Protein AF-A0A6P9B7Z7-F1 (afdb_monomer_lite)

Foldseek 3Di:
DDDDPDFDDPVRVCVLVVPPDDPDDDDDDDDDDDDDDDDDDDDDDDDDDDDDDDDDDDDDDDDDDDDDDDDDDDDDDDDDDDDDDDDDDDDDDDDPPPVVVVVVVVVVVVVVVVVVVVVVVVVVVVVVVVVVVVVVVVVVVVVVVVVVVVVVVVVVVVVVVVVVVSVVVSVVSVVVVVVVVVVVVVVVVVVVVVVVVVVVVVVVVVVVVVVVVVVVVVVVVVVVVVVVVVVVVVVVVVCVVVPPDPDPVVVVVVVVVVVVVVVVVVVVVVVVVVVVVVVVVVVVVVVVVVPVPPDDDDDDDDDDDDD

Sequence (307 aa):
MAGGWAGFSEQELRQFQGHRKDPRGPLSKQQNQRPSVNKSRQCLQQKKVPQKTEETLELPDGAALSPLEKAEQQEARNQQVEVGIKQSCNSDPTVATSHQLVKKKMELQEKSRWEILQQEQKLMEEKNKRKKAFLAKAIAERSKRTQAETVKLKRIQKQLQALDDMVSADIGILRNRIDQASLEYSCARKRYDKAELEYVAAKLDLQKKTEVKEQLAEHLSTIIQQNELRKAKKLEELMKELEVEADEENLELEIEVEQMLQQQETEARRQEIEIQKFAQVDAQYTDSQTLSKGHEHENLRNVNGAA

pLDDT: mean 71.85, std 26.11, range [28.12, 98.75]

Structure (mmCIF, N/CA/C/O backbone):
data_AF-A0A6P9B7Z7-F1
#
_entry.id   AF-A0A6P9B7Z7-F1
#
loop_
_atom_site.group_PDB
_atom_site.id
_atom_site.type_symbol
_atom_site.label_atom_id
_atom_site.label_alt_id
_atom_site.label_comp_id
_atom_site.label_asym_id
_atom_site.label_entity_id
_atom_site.label_seq_id
_atom_site.pdbx_PDB_ins_code
_atom_site.Cartn_x
_atom_site.Cartn_y
_atom_site.Cartn_z
_atom_site.occupancy
_atom_site.B_iso_or_equiv
_atom_site.auth_seq_id
_atom_site.auth_comp_id
_atom_site.auth_asym_id
_atom_site.auth_atom_id
_atom_site.pdbx_PDB_model_num
ATOM 1 N N . MET A 1 1 ? 33.829 -7.271 -4.660 1.00 36.28 1 MET A N 1
ATOM 2 C CA . MET A 1 1 ? 32.982 -7.911 -5.690 1.00 36.28 1 MET A CA 1
ATOM 3 C C . MET A 1 1 ? 31.731 -7.067 -5.833 1.00 36.28 1 MET A C 1
ATOM 5 O O . MET A 1 1 ? 31.097 -6.819 -4.817 1.00 36.28 1 MET A O 1
ATOM 9 N N . ALA A 1 2 ? 31.421 -6.560 -7.027 1.00 39.66 2 ALA A N 1
ATOM 10 C CA . ALA A 1 2 ? 30.194 -5.796 -7.242 1.00 39.66 2 ALA A CA 1
ATOM 11 C C . ALA A 1 2 ? 29.052 -6.774 -7.542 1.00 39.66 2 ALA A C 1
ATOM 13 O O . ALA A 1 2 ? 29.102 -7.475 -8.552 1.00 39.66 2 ALA A O 1
ATOM 14 N N . GLY A 1 3 ? 28.051 -6.838 -6.662 1.00 44.81 3 GLY A N 1
ATOM 15 C CA . GLY A 1 3 ? 26.795 -7.512 -6.977 1.00 44.81 3 GLY A CA 1
ATOM 16 C C . GLY A 1 3 ? 26.112 -6.744 -8.101 1.00 44.81 3 GLY A C 1
ATOM 17 O O . GLY A 1 3 ? 25.771 -5.575 -7.924 1.00 44.81 3 GLY A O 1
ATOM 18 N N . GLY A 1 4 ? 25.975 -7.369 -9.270 1.00 45.97 4 GLY A N 1
ATOM 19 C CA . GLY A 1 4 ? 25.239 -6.768 -10.374 1.00 45.97 4 GLY A CA 1
ATOM 20 C C . GLY A 1 4 ? 23.785 -6.560 -9.964 1.00 45.97 4 GLY A C 1
ATOM 21 O O . GLY A 1 4 ? 23.172 -7.470 -9.408 1.00 45.97 4 GLY A O 1
ATOM 22 N N . TRP A 1 5 ? 23.239 -5.379 -10.251 1.00 47.75 5 TRP A N 1
ATOM 23 C CA . TRP A 1 5 ? 21.797 -5.156 -10.206 1.00 47.75 5 TRP A CA 1
ATOM 24 C C . TRP A 1 5 ? 21.144 -6.020 -11.289 1.00 47.75 5 TRP A C 1
ATOM 26 O O . TRP A 1 5 ? 21.041 -5.618 -12.447 1.00 47.75 5 TRP A O 1
ATOM 36 N N . ALA A 1 6 ? 20.743 -7.232 -10.914 1.00 67.44 6 ALA A N 1
ATOM 37 C CA . ALA A 1 6 ? 19.688 -7.930 -11.621 1.00 67.44 6 ALA A CA 1
ATOM 38 C C . ALA A 1 6 ? 18.379 -7.192 -11.306 1.00 67.44 6 ALA A C 1
ATOM 40 O O . ALA A 1 6 ? 18.073 -6.972 -10.133 1.00 67.44 6 ALA A O 1
ATOM 41 N N . GLY A 1 7 ? 17.649 -6.784 -12.347 1.00 71.00 7 GLY A N 1
ATOM 42 C CA . GLY A 1 7 ? 16.257 -6.354 -12.203 1.00 71.00 7 GLY A CA 1
ATOM 43 C C . GLY A 1 7 ? 15.368 -7.513 -11.750 1.00 71.00 7 GLY A C 1
ATOM 44 O O . GLY A 1 7 ? 15.863 -8.616 -11.486 1.00 71.00 7 GLY A O 1
ATOM 45 N N . PHE A 1 8 ? 14.056 -7.296 -11.681 1.00 74.31 8 PHE A N 1
ATOM 46 C CA . PHE A 1 8 ? 13.146 -8.360 -11.255 1.00 74.31 8 PHE A CA 1
ATOM 47 C C . PHE A 1 8 ? 13.265 -9.595 -12.152 1.00 74.31 8 PHE A C 1
ATOM 49 O O . PHE A 1 8 ? 13.205 -9.526 -13.382 1.00 74.31 8 PHE A O 1
ATOM 56 N N . SER A 1 9 ? 13.395 -10.757 -11.518 1.00 77.94 9 SER A N 1
ATOM 57 C CA . SER A 1 9 ? 13.346 -12.035 -12.215 1.00 77.94 9 SER A CA 1
ATOM 58 C C . SER A 1 9 ? 11.972 -12.242 -12.857 1.00 77.94 9 SER A C 1
ATOM 60 O O . SER A 1 9 ? 10.945 -11.779 -12.354 1.00 77.94 9 SER A O 1
ATOM 62 N N . GLU A 1 10 ? 11.908 -13.016 -13.944 1.00 71.88 10 GLU A N 1
ATOM 63 C CA . GLU A 1 10 ? 10.628 -13.326 -14.601 1.00 71.88 10 GLU A CA 1
ATOM 64 C C . GLU A 1 10 ? 9.623 -13.995 -13.637 1.00 71.88 10 GLU A C 1
ATOM 66 O O . GLU A 1 10 ? 8.408 -13.850 -13.779 1.00 71.88 10 GLU A O 1
ATOM 71 N N . GLN A 1 11 ? 10.124 -14.686 -12.608 1.00 75.06 11 GLN A N 1
ATOM 72 C CA . GLN A 1 11 ? 9.312 -15.273 -11.549 1.00 75.06 11 GLN A CA 1
ATOM 73 C C . GLN A 1 11 ? 8.698 -14.209 -10.622 1.00 75.06 11 GLN A C 1
ATOM 75 O O . GLN A 1 11 ? 7.515 -14.311 -10.301 1.00 75.06 11 GLN A O 1
ATOM 80 N N . GLU A 1 12 ? 9.450 -13.177 -10.231 1.00 78.44 12 GLU A N 1
ATOM 81 C CA . GLU A 1 12 ? 8.930 -12.035 -9.463 1.00 78.44 12 GLU A CA 1
ATOM 82 C C . GLU A 1 12 ? 7.919 -11.230 -10.286 1.00 78.44 12 GLU A C 1
ATOM 84 O O . GLU A 1 12 ? 6.815 -10.964 -9.810 1.00 78.44 12 GLU A O 1
ATOM 89 N N . LEU A 1 13 ? 8.223 -10.944 -11.559 1.00 76.56 13 LEU A N 1
ATOM 90 C CA . LEU A 1 13 ? 7.292 -10.288 -12.489 1.00 76.56 13 LEU A CA 1
ATOM 91 C C . LEU A 1 13 ? 5.950 -11.042 -12.575 1.00 76.56 13 LEU A C 1
ATOM 93 O O . LEU A 1 13 ? 4.878 -10.434 -12.496 1.00 76.56 13 LEU A O 1
ATOM 97 N N . ARG A 1 14 ? 5.991 -12.380 -12.660 1.00 75.25 14 ARG A N 1
ATOM 98 C CA . ARG A 1 14 ? 4.793 -13.240 -12.654 1.00 75.25 14 ARG A CA 1
ATOM 99 C C . ARG A 1 14 ? 4.058 -13.236 -11.309 1.00 75.25 14 ARG A C 1
ATOM 101 O O . ARG A 1 14 ? 2.828 -13.259 -11.317 1.00 75.25 14 ARG A O 1
ATOM 108 N N . GLN A 1 15 ? 4.756 -13.160 -10.173 1.00 77.25 15 GLN A N 1
ATOM 109 C CA . GLN A 1 15 ? 4.121 -13.012 -8.854 1.00 77.25 15 GLN A CA 1
ATOM 110 C C . GLN A 1 15 ? 3.402 -11.660 -8.720 1.00 77.25 15 GLN A C 1
ATOM 112 O O . GLN A 1 15 ? 2.240 -11.618 -8.306 1.00 77.25 15 GLN A O 1
ATOM 117 N N . PHE A 1 16 ? 4.036 -10.562 -9.144 1.00 67.56 16 PHE A N 1
ATOM 118 C CA . PHE A 1 16 ? 3.425 -9.230 -9.123 1.00 67.56 16 PHE A CA 1
ATOM 119 C C . PHE A 1 16 ? 2.214 -9.121 -10.061 1.00 67.56 16 PHE A C 1
ATOM 121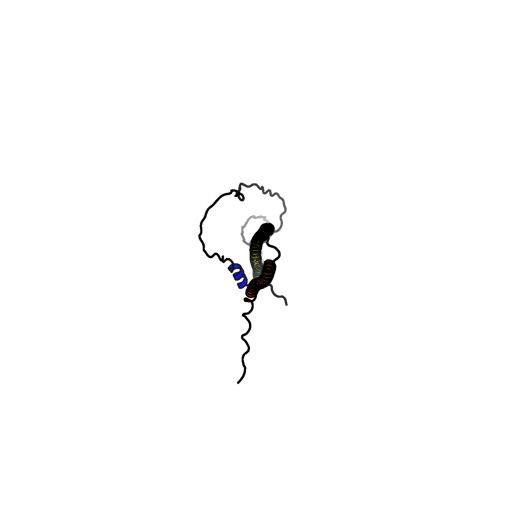 O O . PHE A 1 16 ? 1.216 -8.490 -9.711 1.00 67.56 16 PHE A O 1
ATOM 128 N N . GLN A 1 17 ? 2.257 -9.774 -11.226 1.00 66.81 17 GLN A N 1
ATOM 129 C CA . GLN A 1 17 ? 1.142 -9.784 -12.177 1.00 66.81 17 GLN A CA 1
ATOM 130 C C . GLN A 1 17 ? 0.015 -10.762 -11.775 1.00 66.81 17 GLN A C 1
ATOM 132 O O . GLN A 1 17 ? -1.156 -10.515 -12.072 1.00 66.81 17 GLN A O 1
ATOM 137 N N . GLY A 1 18 ? 0.341 -11.843 -11.058 1.00 55.34 18 GLY A N 1
ATOM 138 C CA . GLY A 1 18 ? -0.591 -12.903 -10.657 1.00 55.34 18 GLY A CA 1
ATOM 139 C C . GLY A 1 18 ? -1.579 -12.535 -9.543 1.00 55.34 18 GLY A C 1
ATOM 140 O O . GLY A 1 18 ? -2.630 -13.168 -9.434 1.00 55.34 18 GLY A O 1
ATOM 141 N N . HIS A 1 19 ? -1.306 -11.495 -8.748 1.00 52.38 19 HIS A N 1
ATOM 142 C CA . HIS A 1 19 ? -2.158 -11.114 -7.611 1.00 52.38 19 HIS A CA 1
ATOM 143 C C . HIS A 1 19 ? -3.478 -10.399 -7.975 1.00 52.38 19 HIS A C 1
ATOM 145 O O . HIS A 1 19 ? -4.265 -10.090 -7.082 1.00 52.38 19 HIS A O 1
ATOM 151 N N . ARG A 1 20 ? -3.806 -10.208 -9.264 1.00 45.56 20 ARG A N 1
ATOM 152 C CA . ARG A 1 20 ? -5.142 -9.749 -9.710 1.00 45.56 20 ARG A CA 1
ATOM 153 C C . ARG A 1 20 ? -6.191 -10.876 -9.778 1.00 45.56 20 ARG A C 1
ATOM 155 O O . ARG A 1 20 ? -6.941 -10.971 -10.748 1.00 45.56 20 ARG A O 1
ATOM 162 N N . LYS A 1 21 ? -6.278 -11.721 -8.747 1.00 41.69 21 LYS A N 1
ATOM 163 C CA . LYS A 1 21 ? -7.402 -12.655 -8.563 1.00 41.69 21 LYS A CA 1
ATOM 164 C C . LYS A 1 21 ? -8.175 -12.304 -7.297 1.00 41.69 21 LYS A C 1
ATOM 166 O O . LYS A 1 21 ? -7.769 -12.661 -6.197 1.00 41.69 21 LYS A O 1
ATOM 171 N N . ASP A 1 22 ? -9.297 -11.613 -7.492 1.00 46.84 22 ASP A N 1
ATOM 172 C CA . ASP A 1 22 ? -10.309 -11.366 -6.463 1.00 46.84 22 ASP A CA 1
ATOM 173 C C . ASP A 1 22 ? -10.756 -12.685 -5.801 1.00 46.84 22 ASP A C 1
ATOM 175 O O . ASP A 1 22 ? -11.298 -13.551 -6.495 1.00 46.84 22 ASP A O 1
ATOM 179 N N . PRO A 1 23 ? -10.682 -12.824 -4.467 1.00 44.44 23 PRO A N 1
ATOM 180 C CA . PRO A 1 23 ? -11.426 -13.845 -3.746 1.00 44.44 23 PRO A CA 1
ATOM 181 C C . PRO A 1 23 ? -12.851 -13.337 -3.461 1.00 44.44 23 PRO A C 1
ATOM 183 O O . PRO A 1 23 ? -13.219 -13.067 -2.320 1.00 44.44 23 PRO A O 1
ATOM 186 N N . ARG A 1 24 ? -13.676 -13.187 -4.508 1.00 45.16 24 ARG A N 1
ATOM 187 C CA . ARG A 1 24 ? -15.128 -12.964 -4.368 1.00 45.16 24 ARG A CA 1
ATOM 188 C C . ARG A 1 24 ? -15.895 -14.261 -4.623 1.00 45.16 24 ARG A C 1
ATOM 190 O O . ARG A 1 24 ? -16.333 -14.527 -5.738 1.00 45.16 24 ARG A O 1
ATOM 197 N N . GLY A 1 25 ? -16.054 -15.054 -3.563 1.00 36.34 25 GLY A N 1
ATOM 198 C CA . GLY A 1 25 ? -17.036 -16.141 -3.509 1.00 36.34 25 GLY A CA 1
ATOM 199 C C . GLY A 1 25 ? -18.469 -15.612 -3.295 1.00 36.34 25 GLY A C 1
ATOM 200 O O . GLY A 1 25 ? -18.629 -14.501 -2.785 1.00 36.34 25 GLY A O 1
ATOM 201 N N . PRO A 1 26 ? -19.511 -16.361 -3.703 1.00 52.44 26 PRO A N 1
ATOM 202 C CA . PRO A 1 26 ? -20.913 -15.950 -3.588 1.00 52.44 26 PRO A CA 1
ATOM 203 C C . PRO A 1 26 ? -21.562 -16.370 -2.251 1.00 52.44 26 PRO A C 1
ATOM 205 O O . PRO A 1 26 ? -20.955 -17.100 -1.474 1.00 52.44 26 PRO A O 1
ATOM 208 N N . LEU A 1 27 ? -22.845 -15.996 -2.085 1.00 35.25 27 LEU A N 1
ATOM 209 C CA . LEU A 1 27 ? -23.744 -16.146 -0.914 1.00 35.25 27 LEU A CA 1
ATOM 210 C C . LEU A 1 27 ? -23.669 -14.946 0.060 1.00 35.25 27 LEU A C 1
ATOM 212 O O . LEU A 1 27 ? -22.594 -14.427 0.318 1.00 35.25 27 LEU A O 1
ATOM 216 N N . SER A 1 28 ? -24.775 -14.428 0.607 1.00 36.12 28 SER A N 1
ATOM 217 C CA . SER A 1 28 ? -26.164 -14.923 0.643 1.00 36.12 28 SER A CA 1
ATOM 218 C C . SER A 1 28 ? -27.202 -13.845 0.259 1.00 36.12 28 SER A C 1
ATOM 220 O O . SER A 1 28 ? -26.910 -12.651 0.200 1.00 36.12 28 SER A O 1
ATOM 222 N N . LYS A 1 29 ? -28.441 -14.271 -0.034 1.00 43.56 29 LYS A N 1
ATOM 223 C CA . LYS A 1 29 ? -29.600 -13.381 -0.221 1.00 43.56 29 LYS A CA 1
ATOM 224 C C . LYS A 1 29 ? -30.338 -13.227 1.111 1.00 43.56 29 LYS A C 1
ATOM 226 O O . LYS A 1 29 ? -30.799 -14.239 1.630 1.00 43.56 29 LYS A O 1
ATOM 231 N N . GLN A 1 30 ? -30.602 -12.002 1.565 1.00 38.94 30 GLN A N 1
ATOM 232 C CA . GLN A 1 30 ? -31.806 -11.732 2.361 1.00 38.94 30 GLN A CA 1
ATOM 233 C C . GLN A 1 30 ? -32.283 -10.281 2.195 1.00 38.94 30 GLN A C 1
ATOM 235 O O . GLN A 1 30 ? -31.488 -9.347 2.133 1.00 38.94 30 GLN A O 1
ATOM 240 N N . GLN A 1 31 ? -33.598 -10.114 2.061 1.00 43.03 31 GLN A N 1
ATOM 241 C CA . GLN A 1 31 ? -34.296 -8.821 2.062 1.00 43.03 31 GLN A CA 1
ATOM 242 C C . GLN A 1 31 ? -34.307 -8.283 3.514 1.00 43.03 31 GLN A C 1
ATOM 244 O O . GLN A 1 31 ? -34.355 -9.082 4.441 1.00 43.03 31 GLN A O 1
ATOM 249 N N . ASN A 1 32 ? -34.301 -6.976 3.804 1.00 35.88 32 ASN A N 1
ATOM 250 C CA . ASN A 1 32 ? -35.445 -6.111 3.516 1.00 35.88 32 ASN A CA 1
ATOM 251 C C . ASN A 1 32 ? -35.172 -4.603 3.741 1.00 35.88 32 ASN A C 1
ATOM 253 O O . ASN A 1 32 ? -34.528 -4.219 4.706 1.00 35.88 32 ASN A O 1
ATOM 257 N N . GLN A 1 33 ? -35.837 -3.796 2.907 1.00 38.91 33 GLN A N 1
ATOM 258 C CA . GLN A 1 33 ? -36.385 -2.450 3.167 1.00 38.91 33 GLN A CA 1
ATOM 259 C C . GLN A 1 33 ? -35.473 -1.221 3.437 1.00 38.91 33 GLN A C 1
ATOM 261 O O . GLN A 1 33 ? -34.339 -1.270 3.891 1.00 38.91 33 GLN A O 1
ATOM 266 N N . ARG A 1 34 ? -36.034 -0.086 3.000 1.00 36.75 34 ARG A N 1
ATOM 267 C CA . ARG A 1 34 ? -35.521 1.295 2.834 1.00 36.75 34 ARG A CA 1
ATOM 268 C C . ARG A 1 34 ? -36.074 2.183 3.994 1.00 36.75 34 ARG A C 1
ATOM 270 O O . ARG A 1 34 ? -36.924 1.648 4.702 1.00 36.75 34 ARG A O 1
ATOM 277 N N . PRO A 1 35 ? -35.726 3.493 4.182 1.00 44.78 35 PRO A N 1
ATOM 278 C CA . PRO A 1 35 ? -35.408 4.460 3.115 1.00 44.78 35 PRO A CA 1
ATOM 279 C C . PRO A 1 35 ? -34.447 5.654 3.381 1.00 44.78 35 PRO A C 1
ATOM 281 O O . PRO A 1 35 ? -34.108 6.005 4.498 1.00 44.78 35 PRO A O 1
ATOM 284 N N . SER A 1 36 ? -34.139 6.344 2.270 1.00 40.47 36 SER A N 1
ATOM 285 C CA . SER A 1 36 ? -34.012 7.811 2.120 1.00 40.47 36 SER A CA 1
ATOM 286 C C . SER A 1 36 ? -33.061 8.621 3.021 1.00 40.47 36 SER A C 1
ATOM 288 O O . SER A 1 36 ? -33.431 8.994 4.126 1.00 40.47 36 SER A O 1
ATOM 290 N N . VAL A 1 37 ? -32.000 9.173 2.410 1.00 35.09 37 VAL A N 1
ATOM 291 C CA . VAL A 1 37 ? -31.831 10.644 2.279 1.00 35.09 37 VAL A CA 1
ATOM 292 C C . VAL A 1 37 ? -30.952 11.009 1.070 1.00 35.09 37 VAL A C 1
ATOM 294 O O . VAL A 1 37 ? -30.182 10.195 0.569 1.00 35.09 37 VAL A O 1
ATOM 297 N N . ASN A 1 38 ? -31.123 12.238 0.571 1.00 37.16 38 ASN A N 1
ATOM 298 C CA . ASN A 1 38 ? -30.481 12.785 -0.632 1.00 37.16 38 ASN A CA 1
ATOM 299 C C . ASN A 1 38 ? -29.097 13.424 -0.365 1.00 37.16 38 ASN A C 1
ATOM 301 O O . ASN A 1 38 ? -28.758 13.698 0.783 1.00 37.16 38 ASN A O 1
ATOM 305 N N . LYS A 1 39 ? -28.425 13.830 -1.464 1.00 38.09 39 LYS A N 1
ATOM 306 C CA . LYS A 1 39 ? -27.139 14.574 -1.583 1.00 38.09 39 LYS A CA 1
ATOM 307 C C . LYS A 1 39 ? -25.897 13.652 -1.574 1.00 38.09 39 LYS A C 1
ATOM 309 O O . LYS A 1 39 ? -25.814 12.750 -0.760 1.00 38.09 39 LYS A O 1
ATOM 314 N N . SER A 1 40 ? -24.890 13.807 -2.441 1.00 42.25 40 SER A N 1
ATOM 315 C CA . SER A 1 40 ? -24.697 14.753 -3.553 1.00 42.25 40 SER A CA 1
ATOM 316 C C . SER A 1 40 ? -23.954 14.070 -4.713 1.00 42.25 40 SER A C 1
ATOM 318 O O . SER A 1 40 ? -22.903 13.469 -4.504 1.00 42.25 40 SER A O 1
ATOM 320 N N . ARG A 1 41 ? -24.474 14.173 -5.945 1.00 39.34 41 ARG A N 1
ATOM 321 C CA . ARG A 1 41 ? -23.760 13.797 -7.179 1.00 39.34 41 ARG A CA 1
ATOM 322 C C . ARG A 1 41 ? -23.333 15.070 -7.907 1.00 39.34 41 ARG A C 1
ATOM 324 O O . ARG A 1 41 ? -24.103 15.599 -8.702 1.00 39.34 41 ARG A O 1
ATOM 331 N N . GLN A 1 42 ? -22.107 15.536 -7.672 1.00 46.94 42 GLN A N 1
ATOM 332 C CA . GLN A 1 42 ? -21.489 16.541 -8.537 1.00 46.94 42 GLN A CA 1
ATOM 333 C C . GLN A 1 42 ? -19.956 16.515 -8.453 1.00 46.94 42 GLN A C 1
ATOM 335 O O . GLN A 1 42 ? -19.352 17.092 -7.560 1.00 46.94 42 GLN A O 1
ATOM 340 N N . CYS A 1 43 ? -19.331 15.859 -9.428 1.00 44.53 43 CYS A N 1
ATOM 341 C CA . CYS A 1 43 ? -18.060 16.278 -10.014 1.00 44.5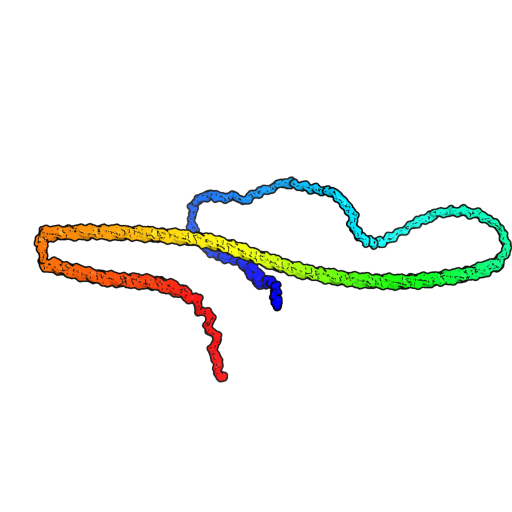3 43 CYS A CA 1
ATOM 342 C C . CYS A 1 43 ? -17.969 15.665 -11.422 1.00 44.53 43 CYS A C 1
ATOM 344 O O . CYS A 1 43 ? -18.586 14.630 -11.672 1.00 44.53 43 CYS A 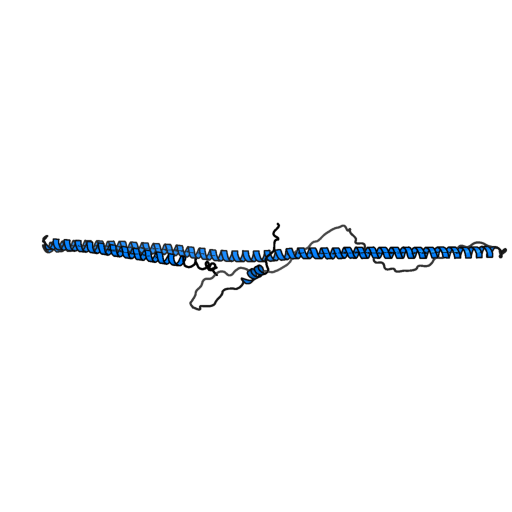O 1
ATOM 346 N N . LEU A 1 44 ? -17.218 16.303 -12.325 1.00 48.41 44 LEU A N 1
ATOM 347 C CA . LEU A 1 44 ? -17.034 15.914 -13.733 1.00 48.41 44 LEU A CA 1
ATOM 348 C C . LEU A 1 44 ? -18.274 16.079 -14.636 1.00 48.41 44 LEU A C 1
ATOM 350 O O . LEU A 1 44 ? -18.748 15.135 -15.264 1.00 48.41 44 LEU A O 1
ATOM 354 N N . GLN A 1 45 ? -18.729 17.326 -14.801 1.00 44.94 45 GLN A N 1
ATOM 355 C CA . GLN A 1 45 ? -19.257 17.743 -16.104 1.00 44.94 45 GLN A CA 1
ATOM 356 C C . GLN A 1 45 ? -18.103 18.266 -16.961 1.00 44.94 45 GLN A C 1
ATOM 358 O O . GLN A 1 45 ? -17.345 19.137 -16.537 1.00 44.94 45 GLN A O 1
ATOM 363 N N . GLN A 1 46 ? -17.980 17.730 -18.172 1.00 43.62 46 GLN A N 1
ATOM 364 C CA . GLN A 1 46 ? -17.055 18.236 -19.180 1.00 43.62 46 GLN A CA 1
ATOM 365 C C . GLN A 1 46 ? -17.542 19.600 -19.694 1.00 43.62 46 GLN A C 1
ATOM 367 O O . GLN A 1 46 ? -18.726 19.765 -19.986 1.00 43.62 46 GLN A O 1
ATOM 372 N N . LYS A 1 47 ? -16.622 20.544 -19.910 1.00 39.62 47 LYS A N 1
ATOM 373 C CA . LYS A 1 47 ? -16.813 21.646 -20.864 1.00 39.62 47 LYS A CA 1
ATOM 374 C C . LYS A 1 47 ? -15.621 21.693 -21.813 1.00 39.62 47 LYS A C 1
ATOM 376 O O . LYS A 1 47 ? -14.476 21.665 -21.377 1.00 39.62 47 LYS A O 1
ATOM 381 N N . LYS A 1 48 ? -15.921 21.729 -23.113 1.00 41.62 48 LYS A N 1
ATOM 382 C CA . LYS A 1 48 ? -14.970 21.681 -24.230 1.00 41.62 48 LYS A CA 1
ATOM 383 C C . LYS A 1 48 ? -15.457 22.626 -25.333 1.00 41.62 48 LYS A C 1
ATOM 385 O O . LYS A 1 48 ? -16.317 22.233 -26.112 1.00 41.62 48 LYS A O 1
ATOM 390 N N . VAL A 1 49 ? -14.919 23.845 -25.390 1.00 34.94 49 VAL A N 1
ATOM 391 C CA . VAL A 1 49 ? -14.974 24.794 -26.530 1.00 34.94 49 VAL A CA 1
ATOM 392 C C . VAL A 1 49 ? -13.785 25.789 -26.393 1.00 34.94 49 VAL A C 1
ATOM 394 O O . VAL A 1 49 ? -13.124 25.732 -25.355 1.00 34.94 49 VAL A O 1
ATOM 397 N N . PRO A 1 50 ? -13.368 26.565 -27.419 1.00 38.72 50 PRO A N 1
ATOM 398 C CA . PRO A 1 50 ? -12.217 26.158 -28.227 1.00 38.72 50 PRO A CA 1
ATOM 399 C C . PRO A 1 50 ? -11.060 27.186 -28.287 1.00 38.72 50 PRO A C 1
ATOM 401 O O . PRO A 1 50 ? -11.125 28.269 -27.720 1.00 38.72 50 PRO A O 1
ATOM 404 N N . GLN A 1 51 ? -10.016 26.791 -29.025 1.00 39.75 51 GLN A N 1
ATOM 405 C CA . GLN A 1 51 ? -8.915 27.575 -29.615 1.00 39.75 51 GLN A CA 1
ATOM 406 C C . GLN A 1 51 ? -8.967 29.116 -29.521 1.00 39.75 51 GLN A C 1
ATOM 408 O O . GLN A 1 51 ? -9.826 29.746 -30.135 1.00 39.75 51 GLN A O 1
ATOM 413 N N . LYS A 1 52 ? -7.880 29.704 -29.001 1.00 31.48 52 LYS A N 1
ATOM 414 C CA . LYS A 1 52 ? -6.956 30.517 -29.819 1.00 31.48 52 LYS A CA 1
ATOM 415 C C . LYS A 1 52 ? -5.609 30.666 -29.095 1.00 31.48 52 LYS A C 1
ATOM 417 O O . LYS A 1 52 ? -5.574 31.210 -27.998 1.00 31.48 52 LYS A O 1
ATOM 422 N N . THR A 1 53 ? -4.521 30.238 -29.727 1.00 32.97 53 THR A N 1
ATOM 423 C CA . THR A 1 53 ? -3.174 30.722 -29.395 1.00 32.97 53 THR A CA 1
ATOM 424 C C . THR A 1 53 ? -2.498 31.046 -30.712 1.00 32.97 53 THR A C 1
ATOM 426 O O . THR A 1 53 ? -2.446 30.202 -31.603 1.00 32.97 53 THR A O 1
ATOM 429 N N . GLU A 1 54 ? -2.081 32.295 -30.859 1.00 34.72 54 GLU A N 1
ATOM 430 C CA . GLU A 1 54 ? -1.451 32.808 -32.069 1.00 34.72 54 GLU A CA 1
ATOM 431 C C . GLU A 1 54 ? 0.052 32.546 -31.970 1.00 34.72 54 GLU A C 1
ATOM 433 O O . GLU A 1 54 ? 0.696 32.930 -30.994 1.00 34.72 54 GLU A O 1
ATOM 438 N N . GLU A 1 55 ? 0.595 31.835 -32.955 1.00 36.03 55 GLU A N 1
ATOM 439 C CA . GLU A 1 55 ? 2.011 31.484 -33.031 1.00 36.03 55 GLU A CA 1
ATOM 440 C C . GLU A 1 55 ? 2.714 32.497 -33.943 1.00 36.03 55 GLU A C 1
ATOM 442 O O . GLU A 1 55 ? 2.839 32.299 -35.151 1.00 36.03 55 GLU A O 1
ATOM 447 N N . THR A 1 56 ? 3.111 33.633 -33.366 1.00 28.12 56 THR A N 1
ATOM 448 C CA . THR A 1 56 ? 3.848 34.683 -34.085 1.00 28.12 56 THR A CA 1
ATOM 449 C C . THR A 1 56 ? 5.347 34.404 -34.019 1.00 28.12 56 THR A C 1
ATOM 451 O O . THR A 1 56 ? 5.986 34.620 -32.989 1.00 28.12 56 THR A O 1
ATOM 454 N N . LEU A 1 57 ? 5.904 33.945 -35.140 1.00 35.25 57 LEU A N 1
ATOM 455 C CA . LEU A 1 57 ? 7.340 33.824 -35.390 1.00 35.25 57 LEU A CA 1
ATOM 456 C C . LEU A 1 57 ? 7.815 34.957 -36.313 1.00 35.25 57 LEU A C 1
ATOM 458 O O . LEU A 1 57 ? 7.501 34.943 -37.498 1.00 35.25 57 LEU A O 1
ATOM 462 N N . GLU A 1 58 ? 8.645 35.861 -35.792 1.00 28.97 58 GLU A N 1
ATOM 463 C CA . GLU A 1 58 ? 9.566 36.726 -36.553 1.00 28.97 58 GLU A CA 1
ATOM 464 C C . GLU A 1 58 ? 10.896 36.749 -35.755 1.00 28.97 58 GLU A C 1
ATOM 466 O O . GLU A 1 58 ? 10.858 36.969 -34.546 1.00 28.97 58 GLU A O 1
ATOM 471 N N . LEU A 1 59 ? 12.043 36.243 -36.246 1.00 42.41 59 LEU A N 1
ATOM 472 C CA . LEU A 1 59 ? 12.922 36.679 -37.363 1.00 42.41 59 LEU A CA 1
ATOM 473 C C . LEU A 1 59 ? 13.803 37.904 -37.017 1.00 42.41 59 LEU A C 1
ATOM 475 O O . LEU A 1 59 ? 13.398 38.701 -36.174 1.00 42.41 59 LEU A O 1
ATOM 479 N N . PRO A 1 60 ? 14.959 38.130 -37.692 1.00 46.25 60 PRO A N 1
ATOM 480 C CA . PRO A 1 60 ? 15.749 37.272 -38.605 1.00 46.25 60 PRO A CA 1
ATOM 481 C C . PRO A 1 60 ? 17.073 36.818 -37.899 1.00 46.25 60 PRO A C 1
ATOM 483 O O . PRO A 1 60 ? 17.076 36.761 -36.675 1.00 46.25 60 PRO A O 1
ATOM 486 N N . ASP A 1 61 ? 18.227 36.437 -38.479 1.00 29.80 61 ASP A N 1
ATOM 487 C CA . ASP A 1 61 ? 18.748 36.230 -39.854 1.00 29.80 61 ASP A CA 1
ATOM 488 C C . ASP A 1 61 ? 19.987 35.276 -39.804 1.00 29.80 61 ASP A C 1
ATOM 490 O O . ASP A 1 61 ? 20.412 34.875 -38.720 1.00 29.80 61 ASP A O 1
ATOM 494 N N . GLY A 1 62 ? 20.646 35.010 -40.944 1.00 29.20 62 GLY A N 1
ATOM 495 C CA . GLY A 1 62 ? 22.104 34.787 -41.007 1.00 29.20 62 GLY A CA 1
ATOM 496 C C . GLY A 1 62 ? 22.582 33.356 -41.288 1.00 29.20 62 GLY A C 1
ATOM 497 O O . GLY A 1 62 ? 22.966 32.619 -40.382 1.00 29.20 62 GLY A O 1
ATOM 498 N N . ALA A 1 63 ? 22.636 32.966 -42.564 1.00 34.88 63 ALA A N 1
ATOM 499 C CA . ALA A 1 63 ? 23.017 31.616 -42.987 1.00 34.88 63 ALA A CA 1
ATOM 500 C C . ALA A 1 63 ? 24.527 31.296 -42.907 1.00 34.88 63 ALA A C 1
ATOM 502 O O . ALA A 1 63 ? 25.352 32.031 -43.445 1.00 34.88 63 ALA A O 1
ATOM 503 N N . ALA A 1 64 ? 24.860 30.099 -42.406 1.00 33.03 64 ALA A N 1
ATOM 504 C CA . ALA A 1 64 ? 25.967 29.272 -42.903 1.00 33.03 64 ALA A CA 1
ATOM 505 C C . ALA A 1 64 ? 25.833 27.815 -42.418 1.00 33.03 64 ALA A C 1
ATOM 507 O O . ALA A 1 64 ? 25.656 27.588 -41.227 1.00 33.03 64 ALA A O 1
ATOM 508 N N . LEU A 1 65 ? 25.956 26.845 -43.336 1.00 32.50 65 LEU A N 1
ATOM 509 C CA . LEU A 1 65 ? 26.824 25.649 -43.259 1.00 32.50 65 LEU A CA 1
ATOM 510 C C . LEU A 1 65 ? 26.397 24.613 -44.317 1.00 32.50 65 LEU A C 1
ATOM 512 O O . LEU A 1 65 ? 25.387 23.924 -44.191 1.00 32.50 65 LEU A O 1
ATOM 516 N N . SER A 1 66 ? 27.199 24.504 -45.374 1.00 34.22 66 SER A N 1
ATOM 517 C CA . SER A 1 66 ? 26.993 23.591 -46.502 1.00 34.22 66 SER A CA 1
ATOM 518 C C . SER A 1 66 ? 27.354 22.139 -46.163 1.00 34.22 66 SER A C 1
ATOM 520 O O . SER A 1 66 ? 28.356 21.904 -45.485 1.00 34.22 66 SER A O 1
ATOM 522 N N . PRO A 1 67 ? 26.670 21.160 -46.778 1.00 37.75 67 PRO A N 1
ATOM 523 C CA . PRO A 1 67 ? 27.331 19.921 -47.197 1.00 37.75 67 PRO A CA 1
ATOM 524 C C . PRO A 1 67 ? 27.652 19.933 -48.698 1.00 37.75 67 PRO A C 1
ATOM 526 O O . PRO A 1 67 ? 26.785 20.133 -49.544 1.00 37.75 67 PRO A O 1
ATOM 529 N N . LEU A 1 68 ? 28.923 19.703 -49.028 1.00 33.72 68 LEU A N 1
ATOM 530 C CA . LEU A 1 68 ? 29.407 19.535 -50.397 1.00 33.72 68 LEU A CA 1
ATOM 531 C C . LEU A 1 68 ? 29.221 18.075 -50.838 1.00 33.72 68 LEU A C 1
ATOM 533 O O . LEU A 1 68 ? 30.067 17.237 -50.526 1.00 33.72 68 LEU A O 1
ATOM 537 N N . GLU A 1 69 ? 28.188 17.786 -51.628 1.00 34.19 69 GLU A N 1
ATOM 538 C CA . GLU A 1 69 ? 28.116 16.545 -52.409 1.00 34.19 69 GLU A CA 1
ATOM 539 C C . GLU A 1 69 ? 28.192 16.854 -53.907 1.00 34.19 69 GLU A C 1
ATOM 541 O O . GLU A 1 69 ? 27.418 17.636 -54.455 1.00 34.19 69 GLU A O 1
ATOM 546 N N . LYS A 1 70 ? 29.190 16.262 -54.570 1.00 31.69 70 LYS A N 1
ATOM 547 C CA . LYS A 1 70 ? 29.424 16.415 -56.008 1.00 31.69 70 LYS A CA 1
ATOM 548 C C . LYS A 1 70 ? 28.725 15.287 -56.757 1.00 31.69 70 LYS A C 1
ATOM 550 O O . LYS A 1 70 ? 29.159 14.142 -56.657 1.00 31.69 70 LYS A O 1
ATOM 555 N N . ALA A 1 71 ? 27.728 15.625 -57.566 1.00 34.09 71 ALA A N 1
ATOM 556 C CA . ALA A 1 71 ? 27.282 14.774 -58.662 1.00 34.09 71 ALA A CA 1
ATOM 557 C C . ALA A 1 71 ? 28.002 15.202 -59.952 1.00 34.09 71 ALA A C 1
ATOM 559 O O . ALA A 1 71 ? 27.919 16.357 -60.365 1.00 34.09 71 ALA A O 1
ATOM 560 N N . GLU A 1 72 ? 28.729 14.278 -60.581 1.00 32.81 72 GLU A N 1
ATOM 561 C CA . GLU A 1 72 ? 29.232 14.452 -61.946 1.00 32.81 72 GLU A CA 1
ATOM 562 C C . GLU A 1 72 ? 28.133 14.049 -62.937 1.00 32.81 72 GLU A C 1
ATOM 564 O O . GLU A 1 72 ? 27.734 12.887 -62.940 1.00 32.81 72 GLU A O 1
ATOM 569 N N . GLN A 1 73 ? 27.702 14.955 -63.822 1.00 34.38 73 GLN A N 1
ATOM 570 C CA . GLN A 1 73 ? 27.145 14.573 -65.128 1.00 34.38 73 GLN A CA 1
ATOM 571 C C . GLN A 1 73 ? 27.238 15.717 -66.153 1.00 34.38 73 GLN A C 1
ATOM 573 O O . GLN A 1 73 ? 26.347 16.535 -66.329 1.00 34.38 73 GLN A O 1
ATOM 578 N N . GLN A 1 74 ? 28.413 15.767 -66.781 1.00 34.97 74 GLN A N 1
ATOM 579 C CA . GLN A 1 74 ? 28.639 15.962 -68.215 1.00 34.97 74 GLN A CA 1
ATOM 580 C C . GLN A 1 74 ? 27.439 16.400 -69.082 1.00 34.97 74 GLN A C 1
ATOM 582 O O . GLN A 1 74 ? 26.578 15.585 -69.401 1.00 34.97 74 GLN A O 1
ATOM 587 N N . GLU A 1 75 ? 27.514 17.606 -69.649 1.00 30.48 75 GLU A N 1
ATOM 588 C CA . GLU A 1 75 ? 26.876 17.899 -70.936 1.00 30.48 75 GLU A CA 1
ATOM 589 C C . GLU A 1 75 ? 27.791 18.784 -71.795 1.00 30.48 75 GLU A C 1
ATOM 591 O O . GLU A 1 75 ? 28.403 19.739 -71.314 1.00 30.48 75 GLU A O 1
ATOM 596 N N . ALA A 1 76 ? 27.953 18.417 -73.067 1.00 36.22 76 ALA A N 1
ATOM 597 C CA . ALA A 1 76 ? 28.841 19.096 -74.004 1.00 36.22 76 ALA A CA 1
ATOM 598 C C . ALA A 1 76 ? 28.021 19.940 -74.980 1.00 36.22 76 ALA A C 1
ATOM 600 O O . ALA A 1 76 ? 27.103 19.425 -75.619 1.00 36.22 76 ALA A O 1
ATOM 601 N N . ARG A 1 77 ? 28.400 21.208 -75.185 1.00 30.98 77 ARG A N 1
ATOM 602 C CA . ARG A 1 77 ? 27.871 22.003 -76.298 1.00 30.98 77 ARG A CA 1
ATOM 603 C C . ARG A 1 77 ? 28.956 22.839 -76.967 1.00 30.98 77 ARG A C 1
ATOM 605 O O . ARG A 1 77 ? 29.488 23.778 -76.387 1.00 30.98 77 ARG A O 1
ATOM 612 N N . ASN A 1 78 ? 29.240 22.481 -78.218 1.00 32.84 78 ASN A N 1
ATOM 613 C CA . ASN A 1 78 ? 30.090 23.237 -79.134 1.00 32.84 78 ASN A CA 1
ATOM 614 C C . ASN A 1 78 ? 29.596 24.679 -79.311 1.00 32.84 78 ASN A C 1
ATOM 616 O O . ASN A 1 78 ? 28.393 24.897 -79.470 1.00 32.84 78 ASN A O 1
ATOM 620 N N . GLN A 1 79 ? 30.536 25.613 -79.463 1.00 38.53 79 GLN A N 1
ATOM 621 C CA . GLN A 1 79 ? 30.369 26.771 -80.344 1.00 38.53 79 GLN A CA 1
ATOM 622 C C . GLN A 1 79 ? 31.618 26.895 -81.229 1.00 38.53 79 GLN A C 1
ATOM 624 O O . GLN A 1 79 ? 32.746 26.827 -80.745 1.00 38.53 79 GLN A O 1
ATOM 629 N N . GLN A 1 80 ? 31.389 26.982 -82.538 1.00 34.00 80 GLN A N 1
ATOM 630 C CA . GLN A 1 80 ? 32.384 27.290 -83.570 1.00 34.00 80 GLN A CA 1
ATOM 631 C C . GLN A 1 80 ? 32.293 28.780 -83.935 1.00 34.00 80 GLN A C 1
ATOM 633 O O . GLN A 1 80 ? 31.341 29.439 -83.524 1.00 34.00 80 GLN A O 1
ATOM 638 N N . VAL A 1 81 ? 33.186 29.223 -84.836 1.00 30.86 81 VAL A N 1
ATOM 639 C CA . VAL A 1 81 ? 33.214 30.559 -85.472 1.00 30.86 81 VAL A CA 1
ATOM 640 C C . VAL A 1 81 ? 33.782 31.604 -84.485 1.00 30.86 81 VAL A C 1
ATOM 642 O O . VAL A 1 81 ? 33.392 31.654 -83.330 1.00 30.86 81 VAL A O 1
ATOM 645 N N . GLU A 1 82 ? 34.821 32.373 -84.823 1.00 33.66 82 GLU A N 1
ATOM 646 C CA . GLU A 1 82 ? 34.938 33.161 -86.054 1.00 33.66 82 GLU A CA 1
ATOM 647 C C . GLU A 1 82 ? 36.343 33.220 -86.689 1.00 33.66 82 GLU A C 1
ATOM 649 O O . GLU A 1 82 ? 37.369 32.969 -86.058 1.00 33.66 82 GLU A O 1
ATOM 654 N N . VAL A 1 83 ? 36.362 33.520 -87.992 1.00 34.75 83 VAL A N 1
ATOM 655 C CA . VAL A 1 83 ? 37.531 33.495 -88.882 1.00 34.75 83 VAL A CA 1
ATOM 656 C C . VAL A 1 83 ? 38.065 34.914 -89.102 1.00 34.75 83 VAL A C 1
ATOM 658 O O . VAL A 1 83 ? 37.355 35.769 -89.620 1.00 34.75 83 VAL A O 1
ATOM 661 N N . GLY A 1 84 ? 39.342 35.151 -88.783 1.00 32.38 84 GLY A N 1
ATOM 662 C CA . GLY A 1 84 ? 40.024 36.436 -88.989 1.00 32.38 84 GLY A CA 1
ATOM 663 C C . GLY A 1 84 ? 41.148 36.363 -90.026 1.00 32.38 84 GLY A C 1
ATOM 664 O O . GLY A 1 84 ? 42.314 36.219 -89.666 1.00 32.38 84 GLY A O 1
ATOM 665 N N . ILE A 1 85 ? 40.816 36.473 -91.315 1.00 37.38 85 ILE A N 1
ATOM 666 C CA . ILE A 1 85 ? 41.797 36.506 -92.415 1.00 37.38 85 ILE A CA 1
ATOM 667 C C . ILE A 1 85 ? 42.521 37.860 -92.445 1.00 37.38 85 ILE A C 1
ATOM 669 O O . ILE A 1 85 ? 41.868 38.891 -92.604 1.00 37.38 85 ILE A O 1
ATOM 673 N N . LYS A 1 86 ? 43.863 37.857 -92.438 1.00 36.59 86 LYS A N 1
ATOM 674 C CA . LYS A 1 86 ? 44.680 38.893 -93.104 1.00 36.59 86 LYS A CA 1
ATOM 675 C C . LYS A 1 86 ? 45.853 38.256 -93.859 1.00 36.59 86 LYS A C 1
ATOM 677 O O . LYS A 1 86 ? 46.467 37.302 -93.396 1.00 36.59 86 LYS A O 1
ATOM 682 N N . GLN A 1 87 ? 46.096 38.782 -95.053 1.00 35.62 87 GLN A N 1
ATOM 683 C CA . GLN A 1 87 ? 46.891 38.227 -96.155 1.00 35.62 87 GLN A CA 1
ATOM 684 C C . GLN A 1 87 ? 47.976 39.241 -96.561 1.00 35.62 87 GLN A C 1
ATOM 686 O O . GLN A 1 87 ? 47.716 40.430 -96.394 1.00 35.62 87 GLN A O 1
ATOM 691 N N . SER A 1 88 ? 49.129 38.782 -97.090 1.00 31.30 88 SER A N 1
ATOM 692 C CA . SER A 1 88 ? 50.188 39.501 -97.868 1.00 31.30 88 SER A CA 1
ATOM 693 C C . SER A 1 88 ? 51.572 38.863 -97.557 1.00 31.30 88 SER A C 1
ATOM 695 O O . SER A 1 88 ? 51.803 38.555 -96.392 1.00 31.30 88 SER A O 1
ATOM 697 N N . CYS A 1 89 ? 52.532 38.603 -98.466 1.00 30.66 89 CYS A N 1
ATOM 698 C CA . CYS A 1 89 ? 52.628 38.800 -99.927 1.00 30.66 89 CYS A CA 1
ATOM 699 C C . CYS A 1 89 ? 53.670 37.860 -100.614 1.00 30.66 89 CYS A C 1
ATOM 701 O O . CYS A 1 89 ? 54.745 37.626 -100.082 1.00 30.66 89 CYS A O 1
ATOM 703 N N . ASN A 1 90 ? 53.316 37.406 -101.829 1.00 35.03 90 ASN A N 1
ATOM 704 C CA . ASN A 1 90 ? 54.079 37.258 -103.098 1.00 35.03 90 ASN A CA 1
ATOM 705 C C . ASN A 1 90 ? 55.442 36.509 -103.242 1.00 35.03 90 ASN A C 1
ATOM 707 O O . ASN A 1 90 ? 56.439 36.934 -102.674 1.00 35.03 90 ASN A O 1
ATOM 711 N N . SER A 1 91 ? 55.458 35.549 -104.204 1.00 36.84 91 SER A N 1
ATOM 712 C CA . SER A 1 91 ? 56.526 35.138 -105.184 1.00 36.84 91 SER A CA 1
ATOM 713 C C . SER A 1 91 ? 57.946 34.750 -104.688 1.00 36.84 91 SER A C 1
ATOM 715 O O . SER A 1 91 ? 58.486 35.386 -103.799 1.00 36.84 91 SER A O 1
ATOM 717 N N . ASP A 1 92 ? 58.667 33.749 -105.223 1.00 34.59 92 ASP A N 1
ATOM 718 C CA . ASP A 1 92 ? 58.627 33.072 -106.543 1.00 34.59 92 ASP A CA 1
ATOM 719 C C . ASP A 1 92 ? 59.091 31.581 -106.485 1.00 34.59 92 ASP A C 1
ATOM 721 O O . ASP A 1 92 ? 59.647 31.155 -105.468 1.00 34.59 92 ASP A O 1
ATOM 725 N N . PRO A 1 93 ? 58.894 30.756 -107.545 1.00 52.12 93 PRO A N 1
ATOM 726 C CA . PRO A 1 93 ? 59.077 29.301 -107.488 1.00 52.12 93 PRO A CA 1
ATOM 727 C C . PRO A 1 93 ? 60.379 28.770 -108.134 1.00 52.12 93 PRO A C 1
ATOM 729 O O . PRO A 1 93 ? 60.384 28.327 -109.284 1.00 52.12 93 PRO A O 1
ATOM 732 N N . THR A 1 94 ? 61.463 28.649 -107.361 1.00 46.59 94 THR A N 1
ATOM 733 C CA . THR A 1 94 ? 62.643 27.852 -107.770 1.00 46.59 94 THR A CA 1
ATOM 734 C C . THR A 1 94 ? 63.320 27.178 -106.567 1.00 46.59 94 THR A C 1
ATOM 736 O O . THR A 1 94 ? 63.286 27.708 -105.465 1.00 46.59 94 THR A O 1
ATOM 739 N N . VAL A 1 95 ? 63.962 26.013 -106.778 1.00 47.16 95 VAL A N 1
ATOM 740 C CA . VAL A 1 95 ? 64.574 25.114 -105.752 1.00 47.16 95 VAL A CA 1
ATOM 741 C C . VAL A 1 95 ? 63.593 24.129 -105.069 1.00 47.16 95 VAL A C 1
ATOM 743 O O . VAL A 1 95 ? 63.443 24.074 -103.851 1.00 47.16 95 VAL A O 1
ATOM 746 N N . ALA A 1 96 ? 62.971 23.247 -105.861 1.00 52.00 96 ALA A N 1
ATOM 747 C CA . ALA A 1 96 ? 62.049 22.214 -105.361 1.00 52.00 96 ALA A CA 1
ATOM 748 C C . ALA A 1 96 ? 62.721 20.976 -104.707 1.00 52.00 96 ALA A C 1
ATOM 750 O O . ALA A 1 96 ? 62.076 20.256 -103.942 1.00 52.00 96 ALA A O 1
ATOM 751 N N . THR A 1 97 ? 64.000 20.697 -104.991 1.00 54.00 97 THR A N 1
ATOM 752 C CA . THR A 1 97 ? 64.599 19.368 -104.722 1.00 54.00 97 THR A CA 1
ATOM 753 C C . THR A 1 97 ? 65.254 19.223 -103.341 1.00 54.00 97 THR A C 1
ATOM 755 O O . THR A 1 97 ? 65.179 18.154 -102.740 1.00 54.00 97 THR A O 1
ATOM 758 N N . SER A 1 98 ? 65.855 20.284 -102.785 1.00 51.06 98 SER A N 1
ATOM 759 C CA . SER A 1 98 ? 66.480 20.224 -101.446 1.00 51.06 98 SER A CA 1
ATOM 760 C C . SER A 1 98 ? 65.432 20.257 -100.322 1.00 51.06 98 SER A C 1
ATOM 762 O O . SER A 1 98 ? 65.490 19.490 -99.357 1.00 51.06 98 SER A O 1
ATOM 764 N N . HIS A 1 99 ? 64.397 21.086 -100.490 1.00 55.38 99 HIS A N 1
ATOM 765 C CA . HIS A 1 99 ? 63.360 21.287 -99.479 1.00 55.38 99 HIS A CA 1
ATOM 766 C C . HIS A 1 99 ? 62.510 20.021 -99.241 1.00 55.38 99 HIS A C 1
ATOM 768 O O . HIS A 1 99 ? 62.118 19.761 -98.106 1.00 55.38 99 HIS A O 1
ATOM 774 N N . GLN A 1 100 ? 62.299 19.168 -100.257 1.00 58.75 100 GLN A N 1
ATOM 775 C CA . GLN A 1 100 ? 61.603 17.882 -100.087 1.00 58.75 100 GLN A CA 1
ATOM 776 C C . GLN A 1 100 ? 62.332 16.897 -99.161 1.00 58.75 100 GLN A C 1
ATOM 778 O O . GLN A 1 100 ? 61.674 16.191 -98.397 1.00 58.75 100 GLN A O 1
ATOM 783 N N . LEU A 1 101 ? 63.665 16.815 -99.222 1.00 57.50 101 LEU A N 1
ATOM 784 C CA . LEU A 1 101 ? 64.436 15.891 -98.380 1.00 57.50 101 LEU A CA 1
ATOM 785 C C . LEU A 1 101 ? 64.470 16.361 -96.924 1.00 57.50 101 LEU A C 1
ATOM 787 O O . LEU A 1 101 ? 64.267 15.552 -96.017 1.00 57.50 101 LEU A O 1
ATOM 791 N N . VAL A 1 102 ? 64.635 17.669 -96.702 1.00 59.50 102 VAL A N 1
ATOM 792 C CA . VAL A 1 102 ? 64.509 18.275 -95.367 1.00 59.50 102 VAL A CA 1
ATOM 793 C C . VAL A 1 102 ? 63.097 18.063 -94.819 1.00 59.50 102 VAL A C 1
ATOM 795 O O . VAL A 1 102 ? 62.955 17.592 -93.695 1.00 59.50 102 VAL A O 1
ATOM 798 N N . LYS A 1 103 ? 62.058 18.300 -95.631 1.00 65.31 103 LYS A N 1
ATOM 799 C CA . LYS A 1 103 ? 60.655 18.089 -95.251 1.00 65.31 103 LYS A CA 1
ATOM 800 C C . LYS A 1 103 ? 60.353 16.629 -94.898 1.00 65.31 103 LYS A C 1
ATOM 802 O O . LYS A 1 103 ? 59.787 16.381 -93.844 1.00 65.31 103 LYS A O 1
ATOM 807 N N . LYS A 1 104 ? 60.797 15.648 -95.693 1.00 68.81 104 LYS A N 1
ATOM 808 C CA . LYS A 1 104 ? 60.623 14.217 -95.363 1.00 68.81 104 LYS A CA 1
ATOM 809 C C . LYS A 1 104 ? 61.383 13.805 -94.098 1.00 68.81 104 LYS A C 1
ATOM 811 O O . LYS A 1 104 ? 60.863 13.016 -93.313 1.00 68.81 104 LYS A O 1
ATOM 816 N N . LYS A 1 105 ? 62.588 14.342 -93.869 1.00 69.12 105 LYS A N 1
ATOM 817 C CA . LYS A 1 105 ? 63.351 14.102 -92.631 1.00 69.12 105 LYS A CA 1
ATOM 818 C C . LYS A 1 105 ? 62.651 14.716 -91.412 1.00 69.12 105 LYS A C 1
ATOM 820 O O . LYS A 1 105 ? 62.563 14.060 -90.379 1.00 69.12 105 LYS A O 1
ATOM 825 N N . MET A 1 106 ? 62.107 15.924 -91.560 1.00 69.62 106 MET A N 1
ATOM 826 C CA . MET A 1 106 ? 61.304 16.614 -90.549 1.00 69.62 106 MET A CA 1
ATOM 827 C C . MET A 1 106 ? 60.007 15.853 -90.244 1.00 69.62 106 MET A C 1
ATOM 829 O O . MET A 1 106 ? 59.757 15.551 -89.086 1.00 69.62 106 MET A O 1
ATOM 833 N N . GLU A 1 107 ? 59.251 15.420 -91.256 1.00 72.81 107 GLU A N 1
ATOM 834 C CA . GLU A 1 107 ? 58.036 14.605 -91.086 1.00 72.81 107 GLU A CA 1
ATOM 835 C C . GLU A 1 107 ? 58.315 13.257 -90.395 1.00 72.81 107 GLU A C 1
ATOM 837 O O . GLU A 1 107 ? 57.500 12.790 -89.601 1.00 72.81 107 GLU A O 1
ATOM 842 N N . LEU A 1 108 ? 59.450 12.601 -90.674 1.00 74.44 108 LEU A N 1
ATOM 843 C CA . LEU A 1 108 ? 59.850 11.369 -89.977 1.00 74.44 108 LEU A CA 1
ATOM 844 C C . LEU A 1 108 ? 60.253 11.637 -88.519 1.00 74.44 108 LEU A C 1
ATOM 846 O O . LEU A 1 108 ? 59.879 10.874 -87.628 1.00 74.44 108 LEU A O 1
ATOM 850 N N . GLN A 1 109 ? 60.961 12.738 -88.260 1.00 74.81 109 GLN A N 1
ATOM 851 C CA . GLN A 1 109 ? 61.305 13.178 -86.907 1.00 74.81 109 GLN A CA 1
ATOM 852 C C . GLN A 1 109 ? 60.054 13.576 -86.103 1.00 74.81 109 GLN A C 1
ATOM 854 O O . GLN A 1 109 ? 59.954 13.257 -84.919 1.00 74.81 109 GLN A O 1
ATOM 859 N N . GLU A 1 110 ? 59.066 14.205 -86.740 1.00 76.38 110 GLU A N 1
ATOM 860 C CA . GLU A 1 110 ? 57.766 14.520 -86.143 1.00 76.38 110 GLU A CA 1
ATOM 861 C C . GLU A 1 110 ? 56.941 13.263 -85.864 1.00 76.38 110 GLU A C 1
ATOM 863 O O . GLU A 1 110 ? 56.381 13.154 -84.777 1.00 76.38 110 GLU A O 1
ATOM 868 N N . LYS A 1 111 ? 56.914 12.281 -86.776 1.00 74.56 111 LYS A N 1
ATOM 869 C CA . LYS A 1 111 ? 56.275 10.972 -86.536 1.00 74.56 111 LYS A CA 1
ATOM 870 C C . LYS A 1 111 ? 56.894 10.256 -85.332 1.00 74.56 111 LYS A C 1
ATOM 872 O O . LYS A 1 111 ? 56.158 9.787 -84.470 1.00 74.56 111 LYS A O 1
ATOM 877 N N . SER A 1 112 ? 58.224 10.255 -85.220 1.00 82.50 112 SER A N 1
ATOM 878 C CA . SER A 1 112 ? 58.934 9.701 -84.058 1.00 82.50 112 SER A CA 1
ATOM 879 C C . SER A 1 112 ? 58.623 10.468 -82.761 1.00 82.50 112 SER A C 1
ATOM 881 O O . SER A 1 112 ? 58.345 9.855 -81.731 1.00 82.50 112 SER A O 1
ATOM 883 N N . ARG A 1 113 ? 58.572 11.808 -82.802 1.00 88.44 113 ARG A N 1
ATOM 884 C CA . ARG A 1 113 ? 58.170 12.639 -81.653 1.00 88.44 113 ARG A CA 1
ATOM 885 C C . ARG A 1 113 ? 56.727 12.362 -81.213 1.00 88.44 113 ARG A C 1
ATOM 887 O O . ARG A 1 113 ? 56.467 12.273 -80.016 1.00 88.44 113 ARG A O 1
ATOM 894 N N . TRP A 1 114 ? 55.803 12.212 -82.161 1.00 84.69 114 TRP A N 1
ATOM 895 C CA . TRP A 1 114 ? 54.408 11.851 -81.894 1.00 84.69 114 TRP A CA 1
ATOM 896 C C . TRP A 1 114 ? 54.274 10.459 -81.272 1.00 84.69 114 TRP A C 1
ATOM 898 O O . TRP A 1 114 ? 53.489 10.283 -80.343 1.00 84.69 114 TRP A O 1
ATOM 908 N N . GLU A 1 115 ? 55.056 9.487 -81.740 1.00 90.00 115 GLU A N 1
ATOM 909 C CA . GLU A 1 115 ? 55.077 8.135 -81.181 1.00 90.00 115 GLU A CA 1
ATOM 910 C C . GLU A 1 115 ? 55.572 8.122 -79.726 1.00 90.00 115 GLU A C 1
ATOM 912 O O . GLU A 1 115 ? 54.923 7.516 -78.871 1.00 90.00 115 GLU A O 1
ATOM 917 N N . ILE A 1 116 ? 56.645 8.859 -79.414 1.00 88.50 116 ILE A N 1
ATOM 918 C CA . ILE A 1 116 ? 57.155 9.014 -78.040 1.00 88.50 116 ILE A CA 1
ATOM 919 C C . ILE A 1 116 ? 56.084 9.634 -77.129 1.00 88.50 116 ILE A C 1
ATOM 921 O O . ILE A 1 116 ? 55.774 9.069 -76.081 1.00 88.50 116 ILE A O 1
ATOM 925 N N . LEU A 1 117 ? 55.446 10.733 -77.551 1.00 90.94 117 LEU A N 1
ATOM 926 C CA . LEU A 1 117 ? 54.367 11.371 -76.782 1.00 90.94 117 LEU A CA 1
ATOM 927 C C . LEU A 1 117 ? 53.172 10.427 -76.559 1.00 90.94 117 LEU A C 1
ATOM 929 O O . LEU A 1 117 ? 52.592 10.403 -75.473 1.00 90.94 117 LEU A O 1
ATOM 933 N N . GLN A 1 118 ? 52.821 9.600 -77.551 1.00 93.19 118 GLN A N 1
ATOM 934 C CA . GLN A 1 118 ? 51.752 8.610 -77.407 1.00 93.19 118 GLN A CA 1
ATOM 935 C C . GLN A 1 118 ? 52.125 7.491 -76.414 1.00 93.19 118 GLN A C 1
ATOM 937 O O . GLN A 1 118 ? 51.267 7.014 -75.666 1.00 93.19 118 GLN A O 1
ATOM 942 N N . GLN A 1 119 ? 53.392 7.065 -76.385 1.00 92.06 119 GLN A N 1
ATOM 943 C CA . GLN A 1 119 ? 53.894 6.099 -75.402 1.00 92.06 119 GLN A CA 1
ATOM 944 C C . GLN A 1 119 ? 53.895 6.694 -73.983 1.00 92.06 119 GLN A C 1
ATOM 946 O O . GLN A 1 119 ? 53.420 6.043 -73.048 1.00 92.06 119 GLN A O 1
ATOM 951 N N . GLU A 1 120 ? 54.340 7.944 -73.821 1.00 92.00 120 GLU A N 1
ATOM 952 C CA . GLU A 1 120 ? 54.302 8.668 -72.544 1.00 92.00 120 GLU A CA 1
ATOM 953 C C . GLU A 1 120 ? 52.870 8.850 -72.023 1.00 92.00 120 GLU A C 1
ATOM 955 O O . GLU A 1 120 ? 52.612 8.588 -70.843 1.00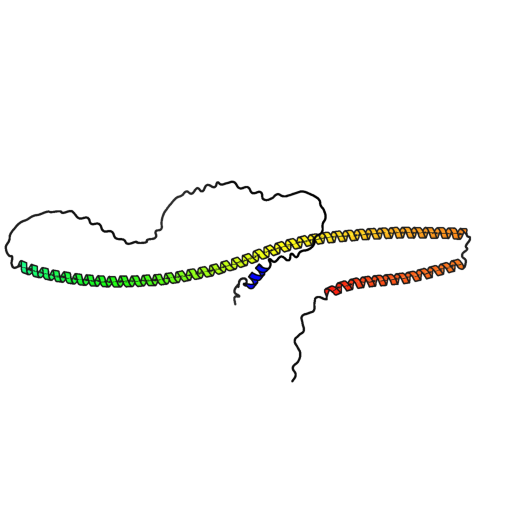 92.00 120 GLU A O 1
ATOM 960 N N . GLN A 1 121 ? 51.920 9.216 -72.893 1.00 93.38 121 GLN A N 1
ATOM 961 C CA . GLN A 1 121 ? 50.506 9.334 -72.533 1.00 93.38 121 GLN A CA 1
ATOM 962 C C . GLN A 1 121 ? 49.936 7.994 -72.044 1.00 93.38 121 GLN A C 1
ATOM 964 O O . GLN A 1 121 ? 49.383 7.938 -70.946 1.00 93.38 121 GLN A O 1
ATOM 969 N N . LYS A 1 122 ? 50.128 6.896 -72.791 1.00 94.56 122 LYS A N 1
ATOM 970 C CA . LYS A 1 122 ? 49.673 5.549 -72.382 1.00 94.56 122 LYS A CA 1
ATOM 971 C C . LYS A 1 122 ? 50.257 5.136 -71.025 1.00 94.56 122 LYS A C 1
ATOM 973 O O . LYS A 1 122 ? 49.561 4.563 -70.185 1.00 94.56 122 LYS A O 1
ATOM 978 N N . LEU A 1 123 ? 51.529 5.456 -70.779 1.00 93.88 123 LEU A N 1
ATOM 979 C CA . LEU A 1 123 ? 52.212 5.182 -69.513 1.00 93.88 123 LEU A CA 1
ATOM 980 C C . LEU A 1 123 ? 51.633 6.036 -68.365 1.00 93.88 123 LEU A C 1
ATOM 982 O O . LEU A 1 123 ? 51.444 5.534 -67.252 1.00 93.88 123 LEU A O 1
ATOM 986 N N . MET A 1 124 ? 51.301 7.304 -68.626 1.00 94.75 124 MET A N 1
ATOM 987 C CA . MET A 1 124 ? 50.618 8.187 -67.674 1.00 94.75 124 MET A CA 1
ATOM 988 C C . MET A 1 124 ? 49.199 7.694 -67.348 1.00 94.75 124 MET A C 1
ATOM 990 O O . MET A 1 124 ? 48.827 7.646 -66.174 1.00 94.75 124 MET A O 1
ATOM 994 N N . GLU A 1 125 ? 48.432 7.276 -68.354 1.00 94.31 125 GLU A N 1
ATOM 995 C CA . GLU A 1 125 ? 47.086 6.717 -68.201 1.00 94.31 125 GLU A CA 1
ATOM 996 C C . GLU A 1 125 ? 47.101 5.435 -67.360 1.00 94.31 125 GLU A C 1
ATOM 998 O O . GLU A 1 125 ? 46.342 5.329 -66.396 1.00 94.31 125 GLU A O 1
ATOM 1003 N N . GLU A 1 126 ? 48.022 4.501 -67.620 1.00 95.44 126 GLU A N 1
ATOM 1004 C CA . GLU A 1 126 ? 48.200 3.300 -66.792 1.00 95.44 126 GLU A CA 1
ATOM 1005 C C . GLU A 1 126 ? 48.628 3.632 -65.350 1.00 95.44 126 GLU A C 1
ATOM 1007 O O . GLU A 1 126 ? 48.094 3.056 -64.395 1.00 95.44 126 GLU A O 1
ATOM 1012 N N . LYS A 1 127 ? 49.525 4.610 -65.145 1.00 95.69 127 LYS A N 1
ATOM 1013 C CA . LYS A 1 127 ? 49.865 5.111 -63.797 1.00 95.69 127 LYS A CA 1
ATOM 1014 C C . LYS A 1 127 ? 48.636 5.692 -63.086 1.00 95.69 127 LYS A C 1
ATOM 1016 O O . LYS A 1 127 ? 48.416 5.389 -61.911 1.00 95.69 127 LYS A O 1
ATOM 1021 N N . ASN A 1 128 ? 47.819 6.487 -63.773 1.00 97.00 128 ASN A N 1
ATOM 1022 C CA . ASN A 1 128 ? 46.617 7.102 -63.205 1.00 97.00 128 ASN A CA 1
ATOM 1023 C C . ASN A 1 128 ? 45.511 6.075 -62.930 1.00 97.00 128 ASN A C 1
ATOM 1025 O O . ASN A 1 128 ? 44.886 6.127 -61.873 1.00 97.00 128 ASN A O 1
ATOM 1029 N N . LYS A 1 129 ? 45.330 5.080 -63.801 1.00 97.62 129 LYS A N 1
ATOM 1030 C CA . LYS A 1 129 ? 44.430 3.934 -63.607 1.00 97.62 129 LYS A CA 1
ATOM 1031 C C . LYS A 1 129 ? 44.803 3.129 -62.361 1.00 97.62 129 LYS A C 1
ATOM 1033 O O . LYS A 1 129 ? 43.931 2.840 -61.542 1.00 97.62 129 LYS A O 1
ATOM 1038 N N . ARG A 1 130 ? 46.097 2.851 -62.146 1.00 96.69 130 ARG A N 1
ATOM 1039 C CA . ARG A 1 130 ? 46.598 2.194 -60.921 1.00 96.69 130 ARG A CA 1
ATOM 1040 C C . ARG A 1 130 ? 46.362 3.045 -59.671 1.00 96.69 130 ARG A C 1
ATOM 1042 O O . ARG A 1 130 ? 45.862 2.518 -58.680 1.00 96.69 130 ARG A O 1
ATOM 1049 N N . LYS A 1 131 ? 46.634 4.357 -59.724 1.00 97.88 131 LYS A N 1
ATOM 1050 C CA . LYS A 1 131 ? 46.330 5.295 -58.624 1.00 97.88 131 LYS A CA 1
ATOM 1051 C C . LYS A 1 131 ? 44.829 5.344 -58.306 1.00 97.88 131 LYS A C 1
ATOM 1053 O O . LYS A 1 131 ? 44.462 5.209 -57.144 1.00 97.88 131 LYS A O 1
ATOM 1058 N N . LYS A 1 132 ? 43.959 5.465 -59.317 1.00 98.00 132 LYS A N 1
ATOM 1059 C CA . LYS A 1 132 ? 42.491 5.474 -59.162 1.00 98.00 132 LYS A CA 1
ATOM 1060 C C . LYS A 1 132 ? 41.989 4.165 -58.546 1.00 98.00 132 LYS A C 1
ATOM 1062 O O . LYS A 1 132 ? 41.194 4.206 -57.613 1.00 98.00 132 LYS A O 1
ATOM 1067 N N . ALA A 1 133 ? 42.502 3.017 -58.993 1.00 97.62 133 ALA A N 1
ATOM 1068 C CA . ALA A 1 133 ? 42.169 1.714 -58.418 1.00 97.62 133 ALA A CA 1
ATOM 1069 C C . ALA A 1 133 ? 42.652 1.559 -56.962 1.00 97.62 133 ALA A C 1
ATOM 1071 O O . ALA A 1 133 ? 41.927 1.012 -56.132 1.00 97.62 133 ALA A O 1
ATOM 1072 N N . PHE A 1 134 ? 43.847 2.057 -56.628 1.00 97.62 134 PHE A N 1
ATOM 1073 C CA . PHE A 1 134 ? 44.357 2.063 -55.253 1.00 97.62 134 PHE A CA 1
ATOM 1074 C C . PHE A 1 134 ? 43.506 2.952 -54.332 1.00 97.62 134 PHE A C 1
ATOM 1076 O O . PHE A 1 134 ? 43.096 2.506 -53.262 1.00 97.62 134 PHE A O 1
ATOM 1083 N N . LEU A 1 135 ? 43.168 4.169 -54.774 1.00 97.88 135 LEU A N 1
ATOM 1084 C CA . LEU A 1 135 ? 42.286 5.081 -54.039 1.00 97.88 135 LEU A CA 1
ATOM 1085 C C . LEU A 1 135 ? 40.888 4.481 -53.836 1.00 97.88 135 LEU A C 1
ATOM 1087 O O . LEU A 1 135 ? 40.383 4.503 -52.718 1.00 97.88 135 LEU A O 1
ATOM 1091 N N . ALA A 1 136 ? 40.293 3.876 -54.868 1.00 98.06 136 ALA A N 1
ATOM 1092 C CA . ALA A 1 136 ? 38.999 3.203 -54.754 1.00 98.06 136 ALA A CA 1
ATOM 1093 C C . ALA A 1 136 ? 39.028 2.059 -53.723 1.00 98.06 136 ALA A C 1
ATOM 1095 O O . ALA A 1 136 ? 38.122 1.958 -52.897 1.00 98.06 136 ALA A O 1
ATOM 1096 N N . LYS A 1 137 ? 40.095 1.244 -53.703 1.00 97.75 137 LYS A N 1
ATOM 1097 C CA . LYS A 1 137 ? 40.296 0.203 -52.678 1.00 97.75 137 LYS A CA 1
ATOM 1098 C C . LYS A 1 137 ? 40.431 0.794 -51.271 1.00 97.75 137 LYS A C 1
ATOM 1100 O O . LYS A 1 137 ? 39.803 0.286 -50.348 1.00 97.75 137 LYS A O 1
ATOM 1105 N N . ALA A 1 138 ? 41.200 1.871 -51.106 1.00 98.19 138 ALA A N 1
ATOM 1106 C CA . ALA A 1 138 ? 41.372 2.541 -49.817 1.00 98.19 138 ALA A CA 1
ATOM 1107 C C . ALA A 1 138 ? 40.061 3.166 -49.297 1.00 98.19 138 ALA A C 1
ATOM 1109 O O . ALA A 1 138 ? 39.758 3.056 -48.109 1.00 98.19 138 ALA A O 1
ATOM 1110 N N . ILE A 1 139 ? 39.257 3.768 -50.181 1.00 98.12 139 ILE A N 1
ATOM 1111 C CA . ILE A 1 139 ? 37.932 4.315 -49.853 1.00 98.12 139 ILE A CA 1
ATOM 1112 C C . ILE A 1 139 ? 36.963 3.190 -49.472 1.00 98.12 139 ILE A C 1
ATOM 1114 O O . ILE A 1 139 ? 36.294 3.298 -48.446 1.00 98.12 139 ILE A O 1
ATOM 1118 N N . ALA A 1 140 ? 36.911 2.098 -50.241 1.00 97.94 140 ALA A N 1
ATOM 1119 C CA . ALA A 1 140 ? 36.039 0.959 -49.952 1.00 97.94 140 ALA A CA 1
ATOM 1120 C C . ALA A 1 140 ? 36.381 0.293 -48.607 1.00 97.94 140 ALA A C 1
ATOM 1122 O O . ALA A 1 140 ? 35.488 0.029 -47.805 1.00 97.94 140 ALA A O 1
ATOM 1123 N N . GLU A 1 141 ? 37.668 0.086 -48.322 1.00 97.75 141 GLU A N 1
ATOM 1124 C CA . GLU A 1 141 ? 38.134 -0.476 -47.051 1.00 97.75 141 GLU A CA 1
ATOM 1125 C C . GLU A 1 141 ? 37.854 0.467 -45.867 1.00 97.75 141 GLU A C 1
ATOM 1127 O O . GLU A 1 141 ? 37.360 0.024 -44.829 1.00 97.75 141 GLU A O 1
ATOM 1132 N N . ARG A 1 142 ? 38.082 1.781 -46.019 1.00 97.94 142 ARG A N 1
ATOM 1133 C CA . ARG A 1 142 ? 37.732 2.764 -44.980 1.00 97.94 142 ARG A CA 1
ATOM 1134 C C . ARG A 1 142 ? 36.219 2.815 -44.742 1.00 97.94 142 ARG A C 1
ATOM 1136 O O . ARG A 1 142 ? 35.798 2.782 -43.592 1.00 97.94 142 ARG A O 1
ATOM 1143 N N . SER A 1 143 ? 35.414 2.812 -45.806 1.00 97.56 143 SER A N 1
ATOM 1144 C CA . SER A 1 143 ? 33.948 2.760 -45.725 1.00 97.56 143 SER A CA 1
ATOM 1145 C C . SER A 1 143 ? 33.470 1.495 -45.008 1.00 97.56 143 SER A C 1
ATOM 1147 O O . SER A 1 143 ? 32.660 1.582 -44.090 1.00 97.56 143 SER A O 1
ATOM 1149 N N . LYS A 1 144 ? 34.041 0.325 -45.328 1.00 98.19 144 LYS A N 1
ATOM 1150 C CA . LYS A 1 144 ? 33.740 -0.946 -44.651 1.00 98.19 144 LYS A CA 1
ATOM 1151 C C . LYS A 1 144 ? 34.033 -0.894 -43.146 1.00 98.19 144 LYS A C 1
ATOM 1153 O O . LYS A 1 144 ? 33.217 -1.372 -42.358 1.00 98.19 144 LYS A O 1
ATOM 1158 N N . ARG A 1 145 ? 35.155 -0.290 -42.731 1.00 97.50 145 ARG A N 1
ATOM 1159 C CA . ARG A 1 145 ? 35.482 -0.081 -41.304 1.00 97.50 145 ARG A CA 1
ATOM 1160 C C . ARG A 1 145 ? 34.468 0.838 -40.627 1.00 97.50 145 ARG A C 1
ATOM 1162 O O . ARG A 1 145 ? 33.882 0.442 -39.625 1.00 97.50 145 ARG A O 1
ATOM 1169 N N . THR A 1 146 ? 34.174 1.994 -41.222 1.00 98.00 146 THR A N 1
ATOM 1170 C CA . THR A 1 146 ? 33.179 2.942 -40.696 1.00 98.00 146 THR A CA 1
ATOM 1171 C C . THR A 1 146 ? 31.773 2.331 -40.616 1.00 98.00 146 THR A C 1
ATOM 1173 O O . THR A 1 146 ? 31.049 2.577 -39.652 1.00 98.00 146 THR A O 1
ATOM 1176 N N . GLN A 1 147 ? 31.383 1.472 -41.563 1.00 98.00 147 GLN A N 1
ATOM 1177 C CA . GLN A 1 147 ? 30.127 0.713 -41.496 1.00 98.00 147 GLN A CA 1
ATOM 1178 C C . GLN A 1 147 ? 30.127 -0.288 -40.330 1.00 98.00 147 GLN A C 1
ATOM 1180 O O . GLN A 1 147 ? 29.157 -0.338 -39.573 1.00 98.00 147 GLN A O 1
ATOM 1185 N N . ALA A 1 148 ? 31.211 -1.047 -40.136 1.00 97.88 148 ALA A N 1
ATOM 1186 C CA . ALA A 1 148 ? 31.341 -1.983 -39.017 1.00 97.88 148 ALA A CA 1
ATOM 1187 C C . ALA A 1 148 ? 31.311 -1.269 -37.650 1.00 97.88 148 ALA A C 1
ATOM 1189 O O . ALA A 1 148 ? 30.629 -1.720 -36.728 1.00 97.88 148 ALA A O 1
ATOM 1190 N N . GLU A 1 149 ? 31.982 -0.122 -37.534 1.00 98.00 149 GLU A N 1
ATOM 1191 C CA . GLU A 1 149 ? 31.929 0.758 -36.360 1.00 98.00 149 GLU A CA 1
ATOM 1192 C C . GLU A 1 149 ? 30.511 1.294 -36.127 1.00 98.00 149 GLU A C 1
ATOM 1194 O O . GLU A 1 149 ? 29.996 1.195 -35.015 1.00 98.00 149 GLU A O 1
ATOM 1199 N N . THR A 1 150 ? 29.824 1.756 -37.176 1.00 98.50 150 THR A N 1
ATOM 1200 C CA . THR A 1 150 ? 28.424 2.213 -37.105 1.00 98.50 150 THR A CA 1
ATOM 1201 C C . THR A 1 150 ? 27.487 1.108 -36.606 1.00 98.50 150 THR A C 1
ATOM 1203 O O . THR A 1 150 ? 26.620 1.357 -35.767 1.00 98.50 150 THR A O 1
ATOM 1206 N N . VAL A 1 151 ? 27.659 -0.133 -37.076 1.00 98.38 151 VAL A N 1
ATOM 1207 C CA . VAL A 1 151 ? 26.884 -1.292 -36.597 1.00 98.38 151 VAL A CA 1
ATOM 1208 C C . VAL A 1 151 ? 27.207 -1.608 -35.133 1.00 98.38 151 VAL A C 1
ATOM 1210 O O . VAL A 1 151 ? 26.289 -1.869 -34.353 1.00 98.38 151 VAL A O 1
ATOM 1213 N N . LYS A 1 152 ? 28.482 -1.530 -34.725 1.00 98.44 152 LYS A N 1
ATOM 1214 C CA . LYS A 1 152 ? 28.899 -1.715 -33.326 1.00 98.44 152 LYS A CA 1
ATOM 1215 C C . LYS A 1 152 ? 28.284 -0.653 -32.407 1.00 98.44 152 LYS A C 1
ATOM 1217 O O . LYS A 1 152 ? 27.737 -1.015 -31.368 1.00 98.44 152 LYS A O 1
ATOM 1222 N N . LEU A 1 153 ? 28.307 0.620 -32.803 1.00 98.44 153 LEU A N 1
ATOM 1223 C CA . LEU A 1 153 ? 27.678 1.721 -32.064 1.00 98.44 153 LEU A CA 1
ATOM 1224 C C . LEU A 1 153 ? 26.162 1.513 -31.934 1.00 98.44 153 LEU A C 1
ATOM 1226 O O . LEU A 1 153 ? 25.641 1.545 -30.822 1.00 98.44 153 LEU A O 1
ATOM 1230 N N . LYS A 1 154 ? 25.466 1.181 -33.032 1.00 98.50 154 LYS A N 1
ATOM 1231 C CA . LYS A 1 154 ? 24.027 0.853 -33.009 1.00 98.50 154 LYS A CA 1
ATOM 1232 C C . LYS A 1 154 ? 23.704 -0.336 -32.098 1.00 98.50 154 LYS A C 1
ATOM 1234 O O . LYS A 1 154 ? 22.663 -0.333 -31.445 1.00 98.50 154 LYS A O 1
ATOM 1239 N N . ARG A 1 155 ? 24.573 -1.353 -32.030 1.00 98.56 155 ARG A N 1
ATOM 1240 C CA . ARG A 1 155 ? 24.415 -2.481 -31.097 1.00 98.56 155 ARG A CA 1
ATOM 1241 C C . ARG A 1 155 ? 24.545 -2.025 -29.642 1.00 98.56 155 ARG A C 1
ATOM 1243 O O . ARG A 1 155 ? 23.685 -2.375 -28.843 1.00 98.56 155 ARG A O 1
ATOM 1250 N N . ILE A 1 156 ? 25.573 -1.240 -29.316 1.00 98.31 156 ILE A N 1
ATOM 1251 C CA . ILE A 1 156 ? 25.789 -0.713 -27.959 1.00 98.31 156 ILE A CA 1
ATOM 1252 C C . ILE A 1 156 ? 24.602 0.161 -27.532 1.00 98.31 156 ILE A C 1
ATOM 1254 O O . ILE A 1 156 ? 24.051 -0.054 -26.458 1.00 98.31 156 ILE A O 1
ATOM 1258 N N . GLN A 1 157 ? 24.138 1.066 -28.400 1.00 98.38 157 GLN A N 1
ATOM 1259 C CA . GLN A 1 157 ? 22.977 1.920 -28.135 1.00 98.38 157 GLN A CA 1
ATOM 1260 C C . GLN A 1 157 ? 21.704 1.105 -27.847 1.00 98.38 157 GLN A C 1
ATOM 1262 O O . GLN A 1 157 ? 20.993 1.406 -26.895 1.00 98.38 157 GLN A O 1
ATOM 1267 N N . LYS A 1 158 ? 21.440 0.035 -28.612 1.00 98.38 158 LYS A N 1
ATOM 1268 C CA . LYS A 1 158 ? 20.315 -0.878 -28.339 1.00 98.38 158 LYS A CA 1
ATOM 1269 C C . LYS A 1 158 ? 20.446 -1.614 -27.005 1.00 98.38 158 LYS A C 1
ATOM 1271 O O . LYS A 1 158 ? 19.436 -1.855 -26.357 1.00 98.38 158 LYS A O 1
ATOM 1276 N N . GLN A 1 159 ? 21.661 -1.995 -26.609 1.00 98.25 159 GLN A N 1
ATOM 1277 C CA . GLN A 1 159 ? 21.888 -2.660 -25.323 1.00 98.25 159 GLN A CA 1
ATOM 1278 C C . GLN A 1 159 ? 21.696 -1.700 -24.144 1.00 98.25 159 GLN A C 1
ATOM 1280 O O . GLN A 1 159 ? 21.141 -2.124 -23.140 1.00 98.25 159 GLN A O 1
ATOM 1285 N N . LEU A 1 160 ? 22.091 -0.429 -24.277 1.00 98.31 160 LEU A N 1
ATOM 1286 C CA . LEU A 1 160 ? 21.808 0.604 -23.274 1.00 98.31 160 LEU A CA 1
ATOM 1287 C C . LEU A 1 160 ? 20.298 0.851 -23.145 1.00 98.31 160 LEU A C 1
ATOM 1289 O O . LEU A 1 160 ? 19.765 0.700 -22.053 1.00 98.31 160 LEU A O 1
ATOM 1293 N N . GLN A 1 161 ? 19.600 1.082 -24.263 1.00 98.00 161 GLN A N 1
ATOM 1294 C CA . GLN A 1 161 ? 18.144 1.275 -24.261 1.00 98.00 161 GLN A CA 1
ATOM 1295 C C . GLN A 1 161 ? 17.401 0.103 -23.598 1.00 98.00 161 GLN A C 1
ATOM 1297 O O . GLN A 1 161 ? 16.492 0.320 -22.811 1.00 98.00 161 GLN A O 1
ATOM 1302 N N . ALA A 1 162 ? 17.819 -1.143 -23.850 1.00 97.88 162 ALA A N 1
ATOM 1303 C CA . ALA A 1 162 ? 17.202 -2.315 -23.227 1.00 97.88 162 ALA A CA 1
ATOM 1304 C C . ALA A 1 162 ? 17.392 -2.378 -21.695 1.00 97.88 162 ALA A C 1
ATOM 1306 O O . ALA A 1 162 ? 16.559 -2.967 -21.007 1.00 97.88 162 ALA A O 1
ATOM 1307 N N . LEU A 1 163 ? 18.464 -1.786 -21.150 1.00 97.94 163 LEU A N 1
ATOM 1308 C CA . LEU A 1 163 ? 18.640 -1.638 -19.701 1.00 97.94 163 LEU A CA 1
ATOM 1309 C C . LEU A 1 163 ? 17.705 -0.553 -19.149 1.00 97.94 163 LEU A C 1
ATOM 1311 O O . LEU A 1 163 ? 17.047 -0.787 -18.136 1.00 97.94 163 LEU A O 1
ATOM 1315 N N . ASP A 1 164 ? 17.597 0.587 -19.837 1.00 98.19 164 ASP A N 1
ATOM 1316 C CA . ASP A 1 164 ? 16.693 1.683 -19.462 1.00 98.19 164 ASP A CA 1
ATOM 1317 C C . ASP A 1 164 ? 15.217 1.239 -19.493 1.00 98.19 164 ASP A C 1
ATOM 1319 O O . ASP A 1 164 ? 14.449 1.547 -18.577 1.00 98.19 164 ASP A O 1
ATOM 1323 N N . ASP A 1 165 ? 14.825 0.457 -20.505 1.00 97.50 165 ASP A N 1
ATOM 1324 C CA . ASP A 1 165 ? 13.478 -0.103 -20.662 1.00 97.50 165 ASP A CA 1
ATOM 1325 C C . ASP A 1 165 ? 13.143 -1.096 -19.530 1.00 97.50 165 ASP A C 1
ATOM 1327 O O . ASP A 1 165 ? 12.048 -1.053 -18.964 1.00 97.50 165 ASP A O 1
ATOM 1331 N N . MET A 1 166 ? 14.095 -1.961 -19.156 1.00 96.25 166 MET A N 1
ATOM 1332 C CA . MET A 1 166 ? 13.948 -2.930 -18.060 1.00 96.25 166 MET A CA 1
ATOM 1333 C C . MET A 1 166 ? 13.814 -2.232 -16.700 1.00 96.25 166 MET A C 1
ATOM 1335 O O . MET A 1 166 ? 12.874 -2.508 -15.958 1.00 96.25 166 MET A O 1
ATOM 1339 N N . VAL A 1 167 ? 14.683 -1.261 -16.401 1.00 97.06 167 VAL A N 1
ATOM 1340 C CA . VAL A 1 167 ? 14.583 -0.458 -15.169 1.00 97.06 167 VAL A CA 1
ATOM 1341 C C . VAL A 1 167 ? 13.271 0.337 -15.137 1.00 97.06 167 VAL A C 1
ATOM 1343 O O . VAL A 1 167 ? 12.634 0.442 -14.088 1.00 97.06 167 VAL A O 1
ATOM 1346 N N . SER A 1 168 ? 12.810 0.849 -16.281 1.00 98.38 168 SER A N 1
ATOM 1347 C CA . SER A 1 168 ? 11.521 1.546 -16.386 1.00 98.38 168 SER A CA 1
ATOM 1348 C C . SER A 1 168 ? 10.326 0.627 -16.102 1.00 98.38 168 SER A C 1
ATOM 1350 O O . SER A 1 168 ? 9.375 1.053 -15.438 1.00 98.38 168 SER A O 1
ATOM 1352 N N . ALA A 1 169 ? 10.374 -0.632 -16.550 1.00 97.75 169 ALA A N 1
ATOM 1353 C CA . ALA A 1 169 ? 9.362 -1.641 -16.238 1.00 97.75 169 ALA A CA 1
ATOM 1354 C C . ALA A 1 169 ? 9.335 -1.977 -14.735 1.00 97.75 169 ALA A C 1
ATOM 1356 O O . ALA A 1 169 ? 8.265 -1.940 -14.118 1.00 97.75 169 ALA A O 1
ATOM 1357 N N . ASP A 1 170 ? 10.502 -2.206 -14.130 1.00 97.81 170 ASP A N 1
ATOM 1358 C CA . ASP A 1 170 ? 10.646 -2.524 -12.705 1.00 97.81 170 ASP A CA 1
ATOM 1359 C C . ASP A 1 170 ? 10.155 -1.371 -11.808 1.00 97.81 170 ASP A C 1
ATOM 1361 O O . ASP A 1 170 ? 9.372 -1.581 -10.875 1.00 97.81 170 ASP A O 1
ATOM 1365 N N . ILE A 1 171 ? 10.519 -0.125 -12.141 1.00 98.12 171 ILE A N 1
ATOM 1366 C CA . ILE A 1 171 ? 9.997 1.087 -11.483 1.00 98.12 171 ILE A CA 1
ATOM 1367 C C . ILE A 1 171 ? 8.471 1.172 -11.622 1.00 98.12 171 ILE A C 1
ATOM 1369 O O . ILE A 1 171 ? 7.781 1.535 -10.665 1.00 98.12 171 ILE A O 1
ATOM 1373 N N . GLY A 1 172 ? 7.925 0.836 -12.794 1.00 98.19 172 GLY A N 1
ATOM 1374 C CA . GLY A 1 172 ? 6.483 0.793 -13.029 1.00 98.19 172 GLY A CA 1
ATOM 1375 C C . GLY A 1 172 ? 5.768 -0.202 -12.110 1.00 98.19 172 GLY A C 1
ATOM 1376 O O . GLY A 1 172 ? 4.721 0.117 -11.545 1.00 98.19 172 GLY A O 1
ATOM 1377 N N . ILE A 1 173 ? 6.341 -1.387 -11.906 1.00 97.94 173 ILE A N 1
ATOM 1378 C CA . ILE A 1 173 ? 5.783 -2.420 -11.022 1.00 97.94 173 ILE A CA 1
ATOM 1379 C C . ILE A 1 173 ? 5.857 -1.990 -9.556 1.00 97.94 173 ILE A C 1
ATOM 1381 O O . ILE A 1 173 ? 4.853 -2.089 -8.846 1.00 97.94 173 ILE A O 1
ATOM 1385 N N . LEU A 1 174 ? 6.994 -1.440 -9.117 1.00 98.38 174 LEU A N 1
ATOM 1386 C CA . LEU A 1 174 ? 7.153 -0.923 -7.757 1.00 98.38 174 LEU A CA 1
ATOM 1387 C C . LEU A 1 174 ? 6.156 0.194 -7.442 1.00 98.38 174 LEU A C 1
ATOM 1389 O O . LEU A 1 174 ? 5.505 0.133 -6.403 1.00 98.38 174 LEU A O 1
ATOM 1393 N N . ARG A 1 175 ? 5.967 1.166 -8.347 1.00 98.62 175 ARG A N 1
ATOM 1394 C CA . ARG A 1 175 ? 4.961 2.233 -8.184 1.00 98.62 175 ARG A CA 1
ATOM 1395 C C . ARG A 1 175 ? 3.555 1.656 -8.013 1.00 98.62 175 ARG A C 1
ATOM 1397 O O . ARG A 1 175 ? 2.924 1.905 -6.993 1.00 98.62 175 ARG A O 1
ATOM 1404 N N . ASN A 1 176 ? 3.126 0.782 -8.926 1.00 97.94 176 ASN A N 1
ATOM 1405 C CA . ASN A 1 176 ? 1.824 0.111 -8.830 1.00 97.94 176 ASN A CA 1
ATOM 1406 C C . ASN A 1 176 ? 1.651 -0.673 -7.512 1.00 97.94 176 ASN A C 1
ATOM 1408 O O . ASN A 1 176 ? 0.554 -0.713 -6.951 1.00 97.94 176 ASN A O 1
ATOM 1412 N N . ARG A 1 177 ? 2.718 -1.307 -7.001 1.00 97.69 177 ARG A N 1
ATOM 1413 C CA . ARG A 1 177 ? 2.684 -2.056 -5.736 1.00 97.69 177 ARG A CA 1
ATOM 1414 C C . ARG A 1 177 ? 2.613 -1.135 -4.516 1.00 97.69 177 ARG A C 1
ATOM 1416 O O . ARG A 1 177 ? 1.874 -1.452 -3.587 1.00 97.69 177 ARG A O 1
ATOM 1423 N N . ILE A 1 178 ? 3.327 -0.008 -4.537 1.00 98.25 178 ILE A N 1
ATOM 1424 C CA . ILE A 1 178 ? 3.267 1.044 -3.511 1.00 98.25 178 ILE A CA 1
ATOM 1425 C C . ILE A 1 178 ? 1.865 1.659 -3.469 1.00 98.25 178 ILE A C 1
ATOM 1427 O O . ILE A 1 178 ? 1.292 1.768 -2.385 1.00 98.25 178 ILE A O 1
ATOM 1431 N N . ASP A 1 179 ? 1.278 1.986 -4.621 1.00 98.56 179 ASP A N 1
ATOM 1432 C CA . ASP A 1 179 ? -0.068 2.564 -4.709 1.00 98.56 179 ASP A CA 1
ATOM 1433 C C . ASP A 1 179 ? -1.128 1.597 -4.158 1.00 98.56 179 ASP A C 1
ATOM 1435 O O . ASP A 1 179 ? -1.970 1.980 -3.340 1.00 98.56 179 ASP A O 1
ATOM 1439 N N . GLN A 1 180 ? -1.044 0.316 -4.536 1.00 98.31 180 GLN A N 1
ATOM 1440 C CA . GLN A 1 180 ? -1.938 -0.734 -4.041 1.00 98.31 180 GLN A CA 1
ATOM 1441 C C . GLN A 1 180 ? -1.810 -0.932 -2.521 1.00 98.31 180 GLN A C 1
ATOM 1443 O O . GLN A 1 180 ? -2.821 -0.937 -1.820 1.00 98.31 180 GLN A O 1
ATOM 1448 N N . ALA A 1 181 ? -0.584 -1.041 -1.996 1.00 98.62 181 ALA A N 1
ATOM 1449 C CA . ALA A 1 181 ? -0.339 -1.177 -0.559 1.00 98.62 181 ALA A CA 1
ATOM 1450 C C . ALA A 1 181 ? -0.803 0.064 0.228 1.00 98.62 181 ALA A C 1
ATOM 1452 O O . ALA A 1 181 ? -1.367 -0.062 1.313 1.00 98.62 181 ALA A O 1
ATOM 1453 N N . SER A 1 182 ? -0.625 1.263 -0.336 1.00 98.56 182 SER A N 1
ATOM 1454 C CA . SER A 1 182 ? -1.078 2.524 0.267 1.00 98.56 182 SER A CA 1
ATOM 1455 C C . SER A 1 182 ? -2.605 2.601 0.347 1.00 98.56 182 SER A C 1
ATOM 1457 O O . SER A 1 182 ? -3.162 3.013 1.371 1.00 98.56 182 SER A O 1
ATOM 1459 N N . LEU A 1 183 ? -3.298 2.150 -0.705 1.00 98.31 183 LEU A N 1
ATOM 1460 C CA . LEU A 1 183 ? -4.755 2.035 -0.715 1.00 98.31 183 LEU A CA 1
ATOM 1461 C C . LEU A 1 183 ? -5.232 1.028 0.341 1.00 98.31 183 LEU A C 1
ATOM 1463 O O . LEU A 1 183 ? -6.078 1.378 1.167 1.00 98.31 183 LEU A O 1
ATOM 1467 N N . GLU A 1 184 ? -4.658 -0.178 0.356 1.00 98.38 184 GLU A N 1
ATOM 1468 C CA . GLU A 1 184 ? -4.973 -1.240 1.320 1.00 98.38 184 GLU A CA 1
ATOM 1469 C C . GLU A 1 184 ? -4.769 -0.781 2.769 1.00 98.38 184 GLU A C 1
ATOM 1471 O O . GLU A 1 184 ? -5.689 -0.914 3.579 1.00 98.38 184 GLU A O 1
ATOM 1476 N N . TYR A 1 185 ? -3.630 -0.149 3.075 1.00 98.62 185 TYR A N 1
ATOM 1477 C CA . TYR A 1 185 ? -3.353 0.467 4.375 1.00 98.62 185 TYR A CA 1
ATOM 1478 C C . TYR A 1 185 ? -4.428 1.493 4.762 1.00 98.62 185 TYR A C 1
ATOM 1480 O O . TYR A 1 185 ? -4.986 1.424 5.858 1.00 98.62 185 TYR A O 1
ATOM 1488 N N . SER A 1 186 ? -4.786 2.410 3.855 1.00 98.56 186 SER A N 1
ATOM 1489 C CA . SER A 1 186 ? -5.806 3.430 4.136 1.00 98.56 186 SER A CA 1
ATOM 1490 C C . SER A 1 186 ? -7.194 2.825 4.407 1.00 98.56 186 SER A C 1
ATOM 1492 O O . SER A 1 186 ? -7.949 3.333 5.240 1.00 98.56 186 SER A O 1
ATOM 1494 N N . CYS A 1 187 ? -7.529 1.716 3.740 1.00 98.25 187 CYS A N 1
ATOM 1495 C CA . CYS A 1 187 ? -8.768 0.971 3.947 1.00 98.25 187 CYS A CA 1
ATOM 1496 C C . CYS A 1 187 ? -8.744 0.137 5.236 1.00 98.25 187 CYS A C 1
ATOM 1498 O O . CYS A 1 187 ? -9.777 0.013 5.895 1.00 98.25 187 CYS A O 1
ATOM 1500 N N . ALA A 1 188 ? -7.596 -0.440 5.599 1.00 98.69 188 ALA A N 1
ATOM 1501 C CA . ALA A 1 188 ? -7.398 -1.152 6.857 1.00 98.69 188 ALA A CA 1
ATOM 1502 C C . ALA A 1 188 ? -7.528 -0.195 8.048 1.00 98.69 188 ALA A C 1
ATOM 1504 O O . ALA A 1 188 ? -8.346 -0.445 8.932 1.00 98.69 188 ALA A O 1
ATOM 1505 N N . ARG A 1 189 ? -6.825 0.945 8.005 1.00 98.62 189 ARG A N 1
ATOM 1506 C CA . ARG A 1 189 ? -6.868 1.982 9.041 1.00 98.62 189 ARG A CA 1
ATOM 1507 C C . ARG A 1 189 ? -8.289 2.486 9.301 1.00 98.62 189 ARG A C 1
ATOM 1509 O O . ARG A 1 189 ? -8.765 2.375 10.419 1.00 98.62 189 ARG A O 1
ATOM 1516 N N . LYS A 1 190 ? -9.030 2.903 8.266 1.00 98.62 190 LYS A N 1
ATOM 1517 C CA . LYS A 1 190 ? -10.429 3.361 8.423 1.00 98.62 190 LYS A CA 1
ATOM 1518 C C . LYS A 1 190 ? -11.354 2.321 9.070 1.00 98.62 190 LYS A C 1
ATOM 1520 O O . LYS A 1 190 ? -12.336 2.686 9.710 1.00 98.62 190 LYS A O 1
ATOM 1525 N N . ARG A 1 191 ? -11.083 1.025 8.868 1.00 98.56 191 ARG A N 1
ATOM 1526 C CA . ARG A 1 191 ? -11.846 -0.067 9.490 1.00 98.56 191 ARG A CA 1
ATOM 1527 C C . ARG A 1 191 ? -11.449 -0.268 10.953 1.00 98.56 191 ARG A C 1
ATOM 1529 O O . ARG A 1 191 ? -12.337 -0.498 11.765 1.00 98.56 191 ARG A O 1
ATOM 1536 N N . TYR A 1 192 ? -10.158 -0.155 11.264 1.00 98.62 192 TYR A N 1
ATOM 1537 C CA . TYR A 1 192 ? -9.649 -0.135 12.635 1.00 98.62 192 TYR A CA 1
ATOM 1538 C C . TYR A 1 192 ? -10.254 1.038 13.421 1.00 98.62 192 TYR A C 1
ATOM 1540 O O . TYR A 1 192 ? -10.923 0.792 14.418 1.00 98.62 192 TYR A O 1
ATOM 1548 N N . ASP A 1 193 ? -10.157 2.269 12.902 1.00 98.62 193 ASP A N 1
ATOM 1549 C CA . ASP A 1 193 ? -10.687 3.479 13.552 1.00 98.62 193 ASP A CA 1
ATOM 1550 C C . ASP A 1 193 ? -12.196 3.328 13.873 1.00 98.62 193 ASP A C 1
ATOM 1552 O O . ASP A 1 193 ? -12.671 3.714 14.940 1.00 98.62 193 ASP A O 1
ATOM 1556 N N . LYS A 1 194 ? -12.972 2.707 12.967 1.00 98.56 194 LYS A N 1
ATOM 1557 C CA . LYS A 1 194 ? -14.403 2.416 13.178 1.00 98.56 194 LYS A CA 1
ATOM 1558 C C . LYS A 1 194 ? -14.641 1.371 14.275 1.00 98.56 194 LYS A C 1
ATOM 1560 O O . LYS A 1 194 ? -15.545 1.554 15.086 1.00 98.56 194 LYS A O 1
ATOM 1565 N N . ALA A 1 195 ? -13.859 0.292 14.294 1.00 98.62 195 ALA A N 1
ATOM 1566 C CA . ALA A 1 195 ? -13.974 -0.758 15.305 1.00 98.62 195 ALA A CA 1
ATOM 1567 C C . ALA A 1 195 ? -13.553 -0.264 16.702 1.00 98.62 195 ALA A C 1
ATOM 1569 O O . ALA A 1 195 ? -14.172 -0.639 17.693 1.00 98.62 195 ALA A O 1
ATOM 1570 N N . GLU A 1 196 ? -12.552 0.617 16.782 1.00 98.69 196 GLU A N 1
ATOM 1571 C CA . GLU A 1 196 ? -12.127 1.266 18.027 1.00 98.69 196 GLU A CA 1
ATOM 1572 C C . GLU A 1 196 ? -13.240 2.156 18.604 1.00 98.69 196 GLU A C 1
ATOM 1574 O O . GLU A 1 196 ? -13.584 2.027 19.780 1.00 98.69 196 GLU A O 1
ATOM 1579 N N . LEU A 1 197 ? -13.876 2.990 17.771 1.00 98.56 197 LEU A N 1
ATOM 1580 C CA . LEU A 1 197 ? -15.029 3.805 18.177 1.00 98.56 197 LEU A CA 1
ATOM 1581 C C . LEU A 1 197 ? -16.202 2.947 18.683 1.00 98.56 197 LEU A C 1
ATOM 1583 O O . LEU A 1 197 ? -16.815 3.279 19.699 1.00 98.56 197 LEU A O 1
ATOM 1587 N N . GLU A 1 198 ? -16.501 1.836 18.004 1.00 98.62 198 GLU A N 1
ATOM 1588 C CA . GLU A 1 198 ? -17.551 0.891 18.410 1.00 98.62 198 GLU A CA 1
ATOM 1589 C C . GLU A 1 198 ? -17.215 0.189 19.735 1.00 98.62 198 GLU A C 1
ATOM 1591 O O . GLU A 1 198 ? -18.076 0.097 20.612 1.00 98.62 198 GLU A O 1
ATOM 1596 N N . TYR A 1 199 ? -15.961 -0.23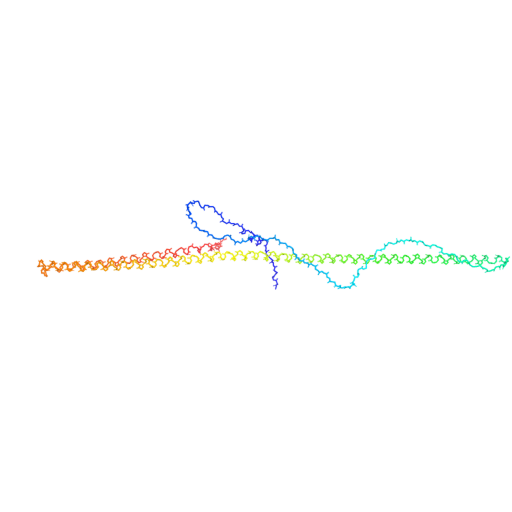1 19.929 1.00 98.69 199 TYR A N 1
ATOM 1597 C CA . TYR A 1 199 ? -15.482 -0.827 21.179 1.00 98.69 199 TYR A CA 1
ATOM 1598 C C . TYR A 1 199 ? -15.574 0.146 22.362 1.00 98.69 199 TYR A C 1
ATOM 1600 O O . TYR A 1 199 ? -16.101 -0.217 23.416 1.00 98.69 199 TYR A O 1
ATOM 1608 N N . VAL A 1 200 ? -15.113 1.392 22.199 1.00 98.69 200 VAL A N 1
ATOM 1609 C CA . VAL A 1 200 ? -15.176 2.411 23.261 1.00 98.69 200 VAL A CA 1
ATOM 1610 C C . VAL A 1 200 ? -16.629 2.731 23.622 1.00 98.69 200 VAL A C 1
ATOM 1612 O O . VAL A 1 200 ? -16.963 2.791 24.806 1.00 98.69 200 VAL A O 1
ATOM 1615 N N . ALA A 1 201 ? -17.514 2.869 22.630 1.00 98.62 201 ALA A N 1
ATOM 1616 C CA . ALA A 1 201 ? -18.938 3.095 22.870 1.00 98.62 201 ALA A CA 1
ATOM 1617 C C . ALA A 1 201 ? -19.593 1.927 23.632 1.00 98.62 201 ALA A C 1
ATOM 1619 O O . ALA A 1 201 ? -20.287 2.158 24.623 1.00 98.62 201 ALA A O 1
ATOM 1620 N N . ALA A 1 202 ? -19.328 0.681 23.220 1.00 98.69 202 ALA A N 1
ATOM 1621 C CA . ALA A 1 202 ? -19.848 -0.514 23.884 1.00 98.69 202 ALA A CA 1
ATOM 1622 C C . ALA A 1 202 ? -19.318 -0.668 25.321 1.00 98.69 202 ALA A C 1
ATOM 1624 O O . ALA A 1 202 ? -20.076 -1.018 26.225 1.00 98.69 202 ALA A O 1
ATOM 1625 N N . LYS A 1 203 ? -18.038 -0.352 25.562 1.00 98.69 203 LYS A N 1
ATOM 1626 C CA . LYS A 1 203 ? -17.434 -0.384 26.902 1.00 98.69 203 LYS A CA 1
ATOM 1627 C C . LYS A 1 203 ? -18.085 0.627 27.852 1.00 98.69 203 LYS A C 1
ATOM 1629 O O . LYS A 1 203 ? -18.386 0.279 28.990 1.00 98.69 203 LYS A O 1
ATOM 1634 N N . LEU A 1 204 ? -18.342 1.850 27.382 1.00 98.69 204 LEU A N 1
ATOM 1635 C CA . LEU A 1 204 ? -19.015 2.884 28.178 1.00 98.69 204 LEU A CA 1
ATOM 1636 C C . LEU A 1 204 ? -20.493 2.555 28.444 1.00 98.69 204 LEU A C 1
ATOM 1638 O O . LEU A 1 204 ? -20.999 2.868 29.518 1.00 98.69 204 LEU A O 1
ATOM 1642 N N . ASP A 1 205 ? -21.193 1.930 27.495 1.00 98.50 205 ASP A N 1
ATOM 1643 C CA . ASP A 1 205 ? -22.568 1.448 27.693 1.00 98.50 205 ASP A CA 1
ATOM 1644 C C . ASP A 1 205 ? -22.635 0.298 28.716 1.00 98.50 205 ASP A C 1
ATOM 1646 O O . ASP A 1 205 ? -23.497 0.307 29.597 1.00 98.50 205 ASP A O 1
ATOM 1650 N N . LEU A 1 206 ? -21.681 -0.640 28.667 1.00 98.44 206 LEU A N 1
ATOM 1651 C CA . LEU A 1 206 ? -21.551 -1.710 29.659 1.00 98.44 206 LEU A CA 1
ATOM 1652 C C . LEU A 1 206 ? -21.342 -1.152 31.075 1.00 98.44 206 LEU A C 1
ATOM 1654 O O . LEU A 1 206 ? -22.040 -1.576 31.992 1.00 98.44 206 LEU A O 1
ATOM 1658 N N . GLN A 1 207 ? -20.432 -0.187 31.257 1.00 98.62 207 GLN A N 1
ATOM 1659 C CA . GLN A 1 207 ? -20.192 0.429 32.570 1.00 98.62 207 GLN A CA 1
ATOM 1660 C C . GLN A 1 207 ? -21.450 1.110 33.121 1.00 98.62 207 GLN A C 1
ATOM 1662 O O . GLN A 1 207 ? -21.867 0.788 34.227 1.00 98.62 207 GLN A O 1
ATOM 1667 N N . LYS A 1 208 ? -22.135 1.935 32.319 1.00 98.75 208 LYS A N 1
ATOM 1668 C CA . LYS A 1 208 ? -23.393 2.592 32.727 1.00 98.75 208 LYS A CA 1
ATOM 1669 C C . LYS A 1 208 ? -24.480 1.598 33.139 1.00 98.75 208 LYS A C 1
ATOM 1671 O O . LYS A 1 208 ? -25.221 1.841 34.086 1.00 98.75 208 LYS A O 1
ATOM 1676 N N . LYS A 1 209 ? -24.600 0.472 32.429 1.00 98.56 209 LYS A N 1
ATOM 1677 C CA . LYS A 1 209 ? -25.566 -0.585 32.770 1.00 98.56 209 LYS A CA 1
ATOM 1678 C C . LYS A 1 209 ? -25.193 -1.311 34.062 1.00 98.56 209 LYS A C 1
ATOM 1680 O O . LYS A 1 209 ? -26.088 -1.653 34.830 1.00 98.56 209 LYS A O 1
ATOM 1685 N N . THR A 1 210 ? -23.901 -1.505 34.318 1.00 98.50 210 THR A N 1
ATOM 1686 C CA . THR A 1 210 ? -23.394 -2.037 35.589 1.00 98.50 210 THR A CA 1
ATOM 1687 C C . THR A 1 210 ? -23.674 -1.079 36.750 1.00 98.50 210 THR A C 1
ATOM 1689 O O . THR A 1 210 ? -24.270 -1.515 37.729 1.00 98.50 210 THR A O 1
ATOM 1692 N N . GLU A 1 211 ? -23.381 0.217 36.596 1.00 98.62 211 GLU A N 1
ATOM 1693 C CA . GLU A 1 211 ? -23.668 1.264 37.593 1.00 98.62 211 GLU A CA 1
ATOM 1694 C C . GLU A 1 211 ? -25.164 1.315 37.954 1.00 98.62 211 GLU A C 1
ATOM 1696 O O . GLU A 1 211 ? -25.528 1.308 39.128 1.00 98.62 211 GLU A O 1
ATOM 1701 N N . VAL A 1 212 ? -26.059 1.296 36.956 1.00 98.56 212 VAL A N 1
ATOM 1702 C CA . VAL A 1 212 ? -27.517 1.275 37.192 1.00 98.56 212 VAL A CA 1
ATOM 1703 C C . VAL A 1 212 ? -27.961 -0.017 37.889 1.00 98.56 212 VAL A C 1
ATOM 1705 O O . VAL A 1 212 ? -28.813 0.026 38.776 1.00 98.56 212 VAL A O 1
ATOM 1708 N N . LYS A 1 213 ? -27.390 -1.172 37.524 1.00 98.56 213 LYS A N 1
ATOM 1709 C CA . LYS A 1 213 ? -27.669 -2.459 38.185 1.00 98.56 213 LYS A CA 1
ATOM 1710 C C . LYS A 1 213 ? -27.242 -2.429 39.659 1.00 98.56 213 LYS A C 1
ATOM 1712 O O . LYS A 1 213 ? -27.984 -2.917 40.507 1.00 98.56 213 LYS A O 1
ATOM 1717 N N . GLU A 1 214 ? -26.082 -1.852 39.960 1.00 98.38 214 GLU A N 1
ATOM 1718 C CA . GLU A 1 214 ? -25.551 -1.710 41.323 1.00 98.38 214 GLU A CA 1
ATOM 1719 C C . GLU A 1 214 ? -26.417 -0.761 42.162 1.00 98.38 214 GLU A C 1
ATOM 1721 O O . GLU A 1 214 ? -26.915 -1.171 43.208 1.00 98.38 214 GLU A O 1
ATOM 1726 N N . GLN A 1 215 ? -26.752 0.424 41.644 1.00 98.62 215 GLN A N 1
ATOM 1727 C CA . GLN A 1 215 ? -27.669 1.364 42.306 1.00 98.62 215 GLN A CA 1
ATOM 1728 C C . GLN A 1 215 ? -29.045 0.745 42.603 1.00 98.62 215 GLN A C 1
ATOM 1730 O O . GLN A 1 215 ? -29.632 0.987 43.657 1.00 98.62 215 GLN A O 1
ATOM 1735 N N . LEU A 1 216 ? -29.599 -0.061 41.691 1.00 98.56 216 LEU A N 1
ATOM 1736 C CA . LEU A 1 216 ? -30.869 -0.757 41.933 1.00 98.56 216 LEU A CA 1
ATOM 1737 C C . LEU A 1 216 ? -30.743 -1.840 43.018 1.00 98.56 216 LEU A C 1
ATOM 1739 O O . LEU A 1 216 ? -31.670 -2.003 43.813 1.00 98.56 216 LEU A O 1
ATOM 1743 N N . ALA A 1 217 ? -29.608 -2.542 43.092 1.00 98.50 217 ALA A N 1
ATOM 1744 C CA . ALA A 1 217 ? -29.331 -3.521 44.143 1.00 98.50 217 ALA A CA 1
ATOM 1745 C C . ALA A 1 217 ? -29.130 -2.862 45.523 1.00 98.50 217 ALA A C 1
ATOM 1747 O O . ALA A 1 217 ? -29.646 -3.371 46.520 1.00 98.50 217 ALA A O 1
ATOM 1748 N N . GLU A 1 218 ? -28.460 -1.708 45.589 1.00 98.38 218 GLU A N 1
ATOM 1749 C CA . GLU A 1 218 ? -28.318 -0.895 46.807 1.00 98.38 218 GLU A CA 1
ATOM 1750 C C . GLU A 1 218 ? -29.681 -0.406 47.324 1.00 98.38 218 GLU A C 1
ATOM 1752 O O . GLU A 1 218 ? -30.012 -0.581 48.504 1.00 98.38 218 GLU A O 1
ATOM 1757 N N . HIS A 1 219 ? -30.520 0.144 46.436 1.00 98.56 219 HIS A N 1
ATOM 1758 C CA . HIS A 1 219 ? -31.877 0.566 46.790 1.00 98.56 219 HIS A CA 1
ATOM 1759 C C . HIS A 1 219 ? -32.737 -0.610 47.275 1.00 98.56 219 HIS A C 1
ATOM 1761 O O . HIS A 1 219 ? -33.410 -0.490 48.299 1.00 98.56 219 HIS A O 1
ATOM 1767 N N . LEU A 1 220 ? -32.699 -1.758 46.585 1.00 98.50 220 LEU A N 1
ATOM 1768 C CA . LEU A 1 220 ? -33.426 -2.961 47.000 1.00 98.50 220 LEU A CA 1
ATOM 1769 C C . LEU A 1 220 ? -32.967 -3.445 48.383 1.00 98.50 220 LEU A C 1
ATOM 1771 O O . LEU A 1 220 ? -33.805 -3.697 49.247 1.00 98.50 220 LEU A O 1
ATOM 1775 N N . SER A 1 221 ? -31.654 -3.510 48.613 1.00 98.06 221 SER A N 1
ATOM 1776 C CA . SER A 1 221 ? -31.074 -3.914 49.901 1.00 98.06 221 SER A CA 1
ATOM 1777 C C . SER A 1 221 ? -31.524 -2.985 51.031 1.00 98.06 221 SER A C 1
ATOM 1779 O O . SER A 1 221 ? -31.940 -3.451 52.090 1.00 98.06 221 SER A O 1
ATOM 1781 N N . THR A 1 222 ? -31.548 -1.674 50.774 1.00 98.62 222 THR A N 1
ATOM 1782 C CA . THR A 1 222 ? -32.047 -0.662 51.718 1.00 98.62 222 THR A CA 1
ATOM 1783 C C . THR A 1 222 ? -33.533 -0.867 52.039 1.00 98.62 222 THR A C 1
ATOM 1785 O O . THR A 1 222 ? -33.930 -0.816 53.204 1.00 98.62 222 THR A O 1
ATOM 1788 N N . ILE A 1 223 ? -34.369 -1.141 51.030 1.00 98.50 223 ILE A N 1
ATOM 1789 C CA . ILE A 1 223 ? -35.809 -1.403 51.210 1.00 98.50 223 ILE A CA 1
ATOM 1790 C C . ILE A 1 223 ? -36.042 -2.674 52.039 1.00 98.50 223 ILE A C 1
ATOM 1792 O O . ILE A 1 223 ? -36.913 -2.669 52.913 1.00 98.50 223 ILE A O 1
ATOM 1796 N N . ILE A 1 224 ? -35.264 -3.737 51.798 1.00 98.25 224 ILE A N 1
ATOM 1797 C CA . ILE A 1 224 ? -35.330 -4.994 52.560 1.00 98.25 224 ILE A CA 1
ATOM 1798 C C . ILE A 1 224 ? -34.923 -4.750 54.017 1.00 98.25 224 ILE A C 1
ATOM 1800 O O . ILE A 1 224 ? -35.708 -5.046 54.913 1.00 98.25 224 ILE A O 1
ATOM 1804 N N . GLN A 1 225 ? -33.775 -4.113 54.275 1.00 98.00 225 GLN A N 1
ATOM 1805 C CA . GLN A 1 225 ? -33.334 -3.766 55.636 1.00 98.00 225 GLN A CA 1
ATOM 1806 C C . GLN A 1 225 ? -34.392 -2.944 56.392 1.00 98.00 225 GLN A C 1
ATOM 1808 O O . GLN A 1 225 ? -34.730 -3.246 57.536 1.00 98.00 225 GLN A O 1
ATOM 1813 N N . GLN A 1 226 ? -34.990 -1.941 55.741 1.00 98.31 226 GLN A N 1
ATOM 1814 C CA . GLN A 1 226 ? -36.087 -1.160 56.319 1.00 98.31 226 GLN A CA 1
ATOM 1815 C C . GLN A 1 226 ? -37.386 -1.963 56.501 1.00 98.31 226 GLN A C 1
ATOM 1817 O O . GLN A 1 226 ? -38.245 -1.556 57.285 1.00 98.31 226 GLN A O 1
ATOM 1822 N N . ASN A 1 227 ? -37.598 -3.056 55.763 1.00 98.38 227 ASN A N 1
ATOM 1823 C CA . ASN A 1 227 ? -38.729 -3.959 55.965 1.00 98.38 227 ASN A CA 1
ATOM 1824 C C . ASN A 1 227 ? -38.503 -4.863 57.181 1.00 98.38 227 ASN A C 1
ATOM 1826 O O . ASN A 1 227 ? -39.370 -4.900 58.054 1.00 98.38 227 ASN A O 1
ATOM 1830 N N . GLU A 1 228 ? -37.329 -5.485 57.295 1.00 97.00 228 GLU A N 1
ATOM 1831 C CA . GLU A 1 228 ? -36.977 -6.326 58.445 1.00 97.00 228 GLU A CA 1
ATOM 1832 C C . GLU A 1 228 ? -36.945 -5.517 59.749 1.00 97.00 228 GLU A C 1
ATOM 1834 O O . GLU A 1 228 ? -37.550 -5.931 60.732 1.00 97.00 228 GLU A O 1
ATOM 1839 N N . LEU A 1 229 ? -36.399 -4.293 59.746 1.00 97.81 229 LEU A N 1
ATOM 1840 C CA . LEU A 1 229 ? -36.453 -3.398 60.914 1.00 97.81 229 LEU A CA 1
ATOM 1841 C C . LEU A 1 229 ? -37.885 -3.022 61.338 1.00 97.81 229 LEU A C 1
ATOM 1843 O O . LEU A 1 229 ? -38.124 -2.751 62.514 1.00 97.81 229 LEU A O 1
ATOM 1847 N N . ARG A 1 230 ? -38.848 -2.978 60.405 1.00 98.06 230 ARG A N 1
ATOM 1848 C CA . ARG A 1 230 ? -40.268 -2.747 60.730 1.00 98.06 230 ARG A CA 1
ATOM 1849 C C . ARG A 1 230 ? -40.945 -4.010 61.254 1.00 98.06 230 ARG A C 1
ATOM 1851 O O . ARG A 1 230 ? -41.726 -3.907 62.194 1.00 98.06 230 ARG A O 1
ATOM 1858 N N . LYS A 1 231 ? -40.636 -5.177 60.680 1.00 97.81 231 LYS A N 1
ATOM 1859 C CA . LYS A 1 231 ? -41.104 -6.478 61.181 1.00 97.81 231 LYS A CA 1
ATOM 1860 C C . LYS A 1 231 ? -40.608 -6.721 62.602 1.00 97.81 231 LYS A C 1
ATOM 1862 O O . LYS A 1 231 ? -41.437 -6.959 63.466 1.00 97.81 231 LYS A O 1
ATOM 1867 N N . ALA A 1 232 ? -39.305 -6.575 62.853 1.00 96.19 232 ALA A N 1
ATOM 1868 C CA . ALA A 1 232 ? -38.696 -6.761 64.170 1.00 96.19 232 ALA A CA 1
ATOM 1869 C C . ALA A 1 232 ? -39.377 -5.892 65.237 1.00 96.19 232 ALA A C 1
ATOM 1871 O O . ALA A 1 232 ? -39.867 -6.418 66.229 1.00 96.19 232 ALA A O 1
ATOM 1872 N N . LYS A 1 233 ? -39.532 -4.585 64.976 1.00 96.62 233 LYS A N 1
ATOM 1873 C CA . LYS A 1 233 ? -40.267 -3.679 65.875 1.00 96.62 233 LYS A CA 1
ATOM 1874 C C . LYS A 1 233 ? -41.712 -4.115 66.106 1.00 96.62 233 LYS A C 1
ATOM 1876 O O . LYS A 1 233 ? -42.171 -4.079 67.241 1.00 96.62 233 LYS A O 1
ATOM 1881 N N . LYS A 1 234 ? -42.438 -4.538 65.059 1.00 97.19 234 LYS A N 1
ATOM 1882 C CA . LYS A 1 234 ? -43.835 -4.950 65.246 1.00 97.19 234 LYS A CA 1
ATOM 1883 C C . LYS A 1 234 ? -43.967 -6.297 65.964 1.00 97.19 234 LYS A C 1
ATOM 1885 O O . LYS A 1 234 ? -44.925 -6.479 66.706 1.00 97.19 234 LYS A O 1
ATOM 1890 N N . LEU A 1 235 ? -43.019 -7.213 65.782 1.00 93.31 235 LEU A N 1
ATOM 1891 C CA . LEU A 1 235 ? -42.943 -8.452 66.557 1.00 93.31 235 LEU A CA 1
ATOM 1892 C C . LEU A 1 235 ? -42.651 -8.145 68.032 1.00 93.31 235 LEU A C 1
ATOM 1894 O O . LEU A 1 235 ? -43.373 -8.634 68.888 1.00 93.31 235 LEU A O 1
ATOM 1898 N N . GLU A 1 236 ? -41.697 -7.257 68.325 1.00 89.50 236 GLU A N 1
ATOM 1899 C CA . GLU A 1 236 ? -41.381 -6.811 69.691 1.00 89.50 236 GLU A CA 1
ATOM 1900 C C . GLU A 1 236 ? -42.587 -6.141 70.385 1.00 89.50 236 GLU A C 1
ATOM 1902 O O . GLU A 1 236 ? -42.852 -6.398 71.558 1.00 89.50 236 GLU A O 1
ATOM 1907 N N . GLU A 1 237 ? -43.354 -5.309 69.668 1.00 93.00 237 GLU A N 1
ATOM 1908 C CA . GLU A 1 237 ? -44.632 -4.766 70.160 1.00 93.00 237 GLU A CA 1
ATOM 1909 C C . GLU A 1 237 ? -45.637 -5.883 70.492 1.00 93.00 237 GLU A C 1
ATOM 1911 O O . GLU A 1 237 ? -46.230 -5.869 71.567 1.00 93.00 237 GLU A O 1
ATOM 1916 N N . LEU A 1 238 ? -45.816 -6.861 69.596 1.00 92.38 238 LEU A N 1
ATOM 1917 C CA . LEU A 1 238 ? -46.777 -7.956 69.775 1.00 92.38 238 LEU A CA 1
ATOM 1918 C C . LEU A 1 238 ? -46.375 -8.932 70.893 1.00 92.38 238 LEU A C 1
ATOM 1920 O O . LEU A 1 238 ? -47.247 -9.412 71.609 1.00 92.38 238 LEU A O 1
ATOM 1924 N N . MET A 1 239 ? -45.078 -9.198 71.081 1.00 87.00 239 MET A N 1
ATOM 1925 C CA . MET A 1 239 ? -44.572 -10.007 72.199 1.00 87.00 239 MET A CA 1
ATOM 1926 C C . MET A 1 239 ? -44.881 -9.343 73.548 1.00 87.00 239 MET A C 1
ATOM 1928 O O . MET A 1 239 ? -45.316 -10.017 74.479 1.00 87.00 239 MET A O 1
ATOM 1932 N N . LYS A 1 240 ? -44.745 -8.011 73.631 1.00 86.56 240 LYS A N 1
ATOM 1933 C CA . LYS A 1 240 ? -45.113 -7.227 74.823 1.00 86.56 240 LYS A CA 1
ATOM 1934 C C . LYS A 1 240 ? -46.623 -7.182 75.057 1.00 86.56 240 LYS A C 1
ATOM 1936 O O . LYS A 1 240 ? -47.049 -7.273 76.201 1.00 86.56 240 LYS A O 1
ATOM 1941 N N . GLU A 1 241 ? -47.430 -7.056 74.000 1.00 89.06 241 GLU A N 1
ATOM 1942 C CA . GLU A 1 241 ? -48.902 -7.128 74.089 1.00 89.06 241 GLU A CA 1
ATOM 1943 C C . GLU A 1 241 ? -49.403 -8.503 74.582 1.00 89.06 241 GLU A C 1
ATOM 1945 O O . GLU A 1 241 ? -50.498 -8.582 75.134 1.00 89.06 241 GLU A O 1
ATOM 1950 N N . LEU A 1 242 ? -48.615 -9.569 74.394 1.00 84.75 242 LEU A N 1
ATOM 1951 C CA . LEU A 1 242 ? -48.944 -10.945 74.786 1.00 84.75 242 LEU A CA 1
ATOM 1952 C C . LEU A 1 242 ? -48.407 -11.342 76.181 1.00 84.75 242 LEU A C 1
ATOM 1954 O O . LEU A 1 242 ? -48.632 -12.471 76.603 1.00 84.75 242 LEU A O 1
ATOM 1958 N N . GLU A 1 243 ? -47.718 -10.438 76.890 1.00 74.25 243 GLU A N 1
ATOM 1959 C CA . GLU A 1 243 ? -47.055 -10.703 78.185 1.00 74.25 243 GLU A CA 1
ATOM 1960 C C . GLU A 1 243 ? -46.069 -11.894 78.149 1.00 74.25 243 GLU A C 1
ATOM 1962 O O . GLU A 1 243 ? -45.909 -12.614 79.133 1.00 74.25 243 GLU A O 1
ATOM 1967 N N . VAL A 1 244 ? -45.373 -12.094 77.021 1.00 63.25 244 VAL A N 1
ATOM 1968 C CA . VAL A 1 244 ? -44.272 -13.070 76.936 1.00 63.25 244 VAL A CA 1
ATOM 1969 C C . VAL A 1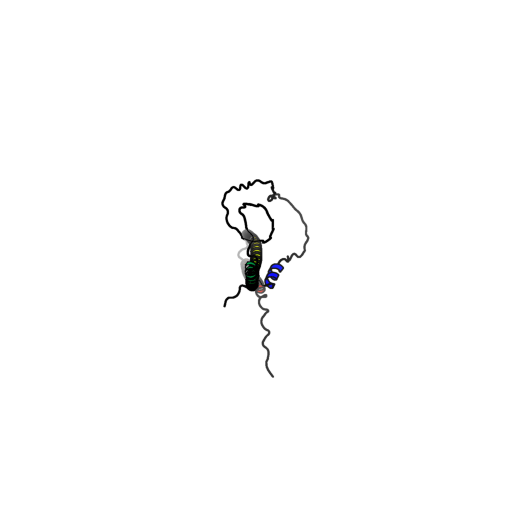 244 ? -43.058 -12.498 77.675 1.00 63.25 244 VAL A C 1
ATOM 1971 O O . VAL A 1 244 ? -42.334 -11.651 77.146 1.00 63.25 244 VAL A O 1
ATOM 1974 N N . GLU A 1 245 ? -42.877 -12.932 78.924 1.00 55.78 245 GLU A N 1
ATOM 1975 C CA . GLU A 1 245 ? -41.672 -12.705 79.732 1.00 55.78 245 GLU A CA 1
ATOM 1976 C C . GLU A 1 245 ? -40.445 -13.396 79.102 1.00 55.78 245 GLU A C 1
ATOM 1978 O O . GLU A 1 245 ? -40.545 -14.163 78.140 1.00 55.78 245 GLU A O 1
ATOM 1983 N N . ALA A 1 246 ? -39.251 -13.093 79.618 1.00 57.56 246 ALA A N 1
ATOM 1984 C CA . ALA A 1 246 ? -37.987 -13.641 79.116 1.00 57.56 246 ALA A CA 1
ATOM 1985 C C . ALA A 1 246 ? -37.750 -15.093 79.588 1.00 57.56 246 ALA A C 1
ATOM 1987 O O . ALA A 1 246 ? -36.768 -15.389 80.273 1.00 57.56 246 ALA A O 1
ATOM 1988 N N . ASP A 1 247 ? -38.676 -15.977 79.224 1.00 66.06 247 ASP A N 1
ATOM 1989 C CA . ASP A 1 247 ? -38.703 -17.391 79.593 1.00 66.06 247 ASP A CA 1
ATOM 1990 C C . ASP A 1 247 ? -37.682 -18.223 78.788 1.00 66.06 247 ASP A C 1
ATOM 1992 O O . ASP A 1 247 ? -37.132 -17.772 77.777 1.00 66.06 247 ASP A O 1
ATOM 1996 N N . GLU A 1 248 ? -37.437 -19.467 79.223 1.00 64.31 248 GLU A N 1
ATOM 1997 C CA . GLU A 1 248 ? -36.449 -20.383 78.618 1.00 64.31 248 GLU A CA 1
ATOM 1998 C C . GLU A 1 248 ? -36.655 -20.564 77.097 1.00 64.31 248 GLU A C 1
ATOM 2000 O O . GLU A 1 248 ? -35.676 -20.616 76.352 1.00 64.31 248 GLU A O 1
ATOM 2005 N N . GLU A 1 249 ? -37.906 -20.546 76.618 1.00 67.00 249 GLU A N 1
ATOM 2006 C CA . GLU A 1 249 ? -38.258 -20.658 75.192 1.00 67.00 249 GLU A CA 1
ATOM 2007 C C . GLU A 1 249 ? -37.689 -19.512 74.332 1.00 67.00 249 GLU A C 1
ATOM 2009 O O . GLU A 1 249 ? -37.270 -19.734 73.194 1.00 67.00 249 GLU A O 1
ATOM 2014 N N . ASN A 1 250 ? -37.622 -18.282 74.859 1.00 72.19 250 ASN A N 1
ATOM 2015 C CA . ASN A 1 250 ? -37.106 -17.136 74.104 1.00 72.19 250 ASN A CA 1
ATOM 2016 C C . ASN A 1 250 ? -35.572 -17.184 73.978 1.00 72.19 250 ASN A C 1
ATOM 2018 O O . ASN A 1 250 ? -35.020 -16.790 72.951 1.00 72.19 250 ASN A O 1
ATOM 2022 N N . LEU A 1 251 ? -34.887 -17.719 74.996 1.00 76.31 251 LEU A N 1
ATOM 2023 C CA . LEU A 1 251 ? -33.444 -17.976 74.958 1.00 76.31 251 LEU A CA 1
ATOM 2024 C C . LEU A 1 251 ? -33.101 -19.131 74.000 1.00 76.31 251 LEU A C 1
ATOM 2026 O O . LEU A 1 251 ? -32.099 -19.069 73.287 1.00 76.31 251 LEU A O 1
ATOM 2030 N N . GLU A 1 252 ? -33.931 -20.175 73.959 1.00 80.94 252 GLU A N 1
ATOM 2031 C CA . GLU A 1 252 ? -33.731 -21.333 73.081 1.00 80.94 252 GLU A CA 1
ATOM 2032 C C . GLU A 1 252 ? -33.913 -20.961 71.594 1.00 80.94 252 GLU A C 1
ATOM 2034 O O . GLU A 1 252 ? -33.086 -21.340 70.759 1.00 80.94 252 GLU A O 1
ATOM 2039 N N . LEU A 1 253 ? -34.895 -20.105 71.275 1.00 81.38 253 LEU A N 1
ATOM 2040 C CA . LEU A 1 253 ? -35.062 -19.501 69.943 1.00 81.38 253 LEU A CA 1
ATOM 2041 C C . LEU A 1 253 ? -33.849 -18.658 69.510 1.00 81.38 253 LEU A C 1
ATOM 2043 O O . LEU A 1 253 ? -33.424 -18.731 68.356 1.00 81.38 253 LEU A O 1
ATOM 2047 N N . GLU A 1 254 ? -33.274 -17.862 70.415 1.00 82.06 254 GLU A N 1
ATOM 2048 C CA . GLU A 1 254 ? -32.114 -17.013 70.108 1.00 82.06 254 GLU A CA 1
ATOM 2049 C C . GLU A 1 254 ? -30.861 -17.861 69.795 1.00 82.06 254 GLU A C 1
ATOM 2051 O O . GLU A 1 254 ? -30.114 -17.561 68.859 1.00 82.06 254 GLU A O 1
ATOM 2056 N N . ILE A 1 255 ? -30.693 -18.993 70.491 1.00 85.50 255 ILE A N 1
ATOM 2057 C CA . ILE A 1 255 ? -29.647 -19.992 70.217 1.00 85.50 255 ILE A CA 1
ATOM 2058 C C . ILE A 1 255 ? -29.852 -20.679 68.853 1.00 85.50 255 ILE A C 1
ATOM 2060 O O . ILE A 1 255 ? -28.872 -20.899 68.133 1.00 85.50 255 ILE A O 1
ATOM 2064 N N . GLU A 1 256 ? -31.088 -21.020 68.471 1.00 89.81 256 GLU A N 1
ATOM 2065 C CA . GLU A 1 256 ? -31.380 -21.633 67.164 1.00 89.81 256 GLU A CA 1
ATOM 2066 C C . GLU A 1 256 ? -31.094 -20.662 66.001 1.00 89.81 256 GLU A C 1
ATOM 2068 O O . GLU A 1 256 ? -30.493 -21.050 64.992 1.00 89.81 256 GLU A O 1
ATOM 2073 N N . VAL A 1 257 ? -31.443 -19.379 66.159 1.00 87.56 257 VAL A N 1
ATOM 2074 C CA . VAL A 1 257 ? -31.157 -18.329 65.165 1.00 87.56 257 VAL A CA 1
ATOM 2075 C C . VAL A 1 257 ? -29.650 -18.133 64.967 1.00 87.56 257 VAL A C 1
ATOM 2077 O O . VAL A 1 257 ? -29.196 -18.091 63.821 1.00 87.56 257 VAL A O 1
ATOM 2080 N N . GLU A 1 258 ? -28.862 -18.068 66.044 1.00 89.69 258 GLU A N 1
ATOM 2081 C CA . GLU A 1 258 ? -27.396 -17.935 65.982 1.00 89.69 258 GLU A CA 1
ATOM 2082 C C . GLU A 1 258 ? -26.749 -19.121 65.235 1.00 89.69 258 GLU A C 1
ATOM 2084 O O . GLU A 1 258 ? -25.913 -18.926 64.347 1.00 89.69 258 GLU A O 1
ATOM 2089 N N . GLN A 1 259 ? -27.187 -20.357 65.516 1.00 93.31 259 GLN A N 1
ATOM 2090 C CA . GLN A 1 259 ? -26.711 -21.554 64.807 1.00 93.31 259 GLN A CA 1
ATOM 2091 C C . GLN A 1 259 ? -27.056 -21.519 63.310 1.00 93.31 259 GLN A C 1
ATOM 2093 O O . GLN A 1 259 ? -26.204 -21.827 62.468 1.00 93.31 259 GLN A O 1
ATOM 2098 N N . MET A 1 260 ? -28.278 -21.103 62.963 1.00 91.56 260 MET A N 1
ATOM 2099 C CA . MET A 1 260 ? -28.710 -20.966 61.570 1.00 91.56 260 MET A CA 1
ATOM 2100 C C . MET A 1 260 ? -27.868 -19.927 60.813 1.00 91.56 260 MET A C 1
ATOM 2102 O O . MET A 1 260 ? -27.486 -20.162 59.663 1.00 91.56 260 MET A O 1
ATOM 2106 N N . LEU A 1 261 ? -27.547 -18.800 61.454 1.00 91.19 261 LEU A N 1
ATOM 2107 C CA . LEU A 1 261 ? -26.760 -17.718 60.859 1.00 91.19 261 LEU A CA 1
ATOM 2108 C C . LEU A 1 261 ? -25.322 -18.165 60.561 1.00 91.19 261 LEU A C 1
ATOM 2110 O O . LEU A 1 261 ? -24.825 -17.955 59.452 1.00 91.19 261 LEU A O 1
ATOM 2114 N N . GLN A 1 262 ? -24.685 -18.863 61.509 1.00 91.88 262 GLN A N 1
ATOM 2115 C CA . GLN A 1 262 ? -23.356 -19.447 61.309 1.00 91.88 262 GLN A CA 1
ATOM 2116 C C . GLN A 1 262 ? -23.355 -20.476 60.174 1.00 91.88 262 GLN A C 1
ATOM 2118 O O . GLN A 1 262 ? -22.458 -20.456 59.326 1.00 91.88 262 GLN A O 1
ATOM 2123 N N . GLN A 1 263 ? -24.371 -21.345 60.098 1.00 92.75 263 GLN A N 1
ATOM 2124 C CA . GLN A 1 263 ? -24.471 -22.310 59.005 1.00 92.75 263 GLN A CA 1
ATOM 2125 C C . GLN A 1 263 ? -24.574 -21.605 57.642 1.00 92.75 263 GLN A C 1
ATOM 2127 O O . GLN A 1 263 ? -23.778 -21.916 56.748 1.00 92.75 263 GLN A O 1
ATOM 2132 N N . GLN A 1 264 ? -25.464 -20.613 57.507 1.00 91.50 264 GLN A N 1
ATOM 2133 C CA . GLN A 1 264 ? -25.611 -19.824 56.277 1.00 91.50 264 GLN A CA 1
ATOM 2134 C C . GLN A 1 264 ? -24.307 -19.123 55.873 1.00 91.50 264 GLN A C 1
ATOM 2136 O O . GLN A 1 264 ? -23.957 -19.133 54.693 1.00 91.50 264 GLN A O 1
ATOM 2141 N N . GLU A 1 265 ? -23.537 -18.578 56.822 1.00 90.00 265 GLU A N 1
ATOM 2142 C CA . GLU A 1 265 ? -22.243 -17.961 56.509 1.00 90.00 265 GLU A CA 1
ATOM 2143 C C . GLU A 1 265 ? -21.234 -18.988 55.961 1.00 90.00 265 GLU A C 1
ATOM 2145 O O . GLU A 1 265 ? -20.532 -18.720 54.980 1.00 90.00 265 GLU A O 1
ATOM 2150 N N . THR A 1 266 ? -21.179 -20.200 56.533 1.00 91.06 266 THR A N 1
ATOM 2151 C CA . THR A 1 266 ? -20.296 -21.254 56.000 1.00 91.06 266 THR A CA 1
ATOM 2152 C C . THR A 1 266 ? -20.717 -21.745 54.615 1.00 91.06 266 THR A C 1
ATOM 2154 O O . THR A 1 266 ? -19.856 -22.147 53.830 1.00 91.06 266 THR A O 1
ATOM 2157 N N . GLU A 1 267 ? -22.010 -21.715 54.294 1.00 89.69 267 GLU A N 1
ATOM 2158 C CA . GLU A 1 267 ? -22.535 -22.086 52.979 1.00 89.69 267 GLU A CA 1
ATOM 2159 C C . GLU A 1 267 ? -22.284 -20.979 51.944 1.00 89.69 267 GLU A C 1
ATOM 2161 O O . GLU A 1 267 ? -21.799 -21.276 50.850 1.00 89.69 267 GLU A O 1
ATOM 2166 N N . ALA A 1 268 ? -22.483 -19.708 52.307 1.00 89.88 268 ALA A N 1
ATOM 2167 C CA . ALA A 1 268 ? -22.157 -18.555 51.466 1.00 89.88 268 ALA A CA 1
ATOM 2168 C C . ALA A 1 268 ? -20.664 -18.528 51.091 1.00 89.88 268 ALA A C 1
ATOM 2170 O O . ALA A 1 268 ? -20.324 -18.470 49.908 1.00 89.88 268 ALA A O 1
ATOM 2171 N N . ARG A 1 269 ? -19.764 -18.706 52.071 1.00 89.69 269 ARG A N 1
ATOM 2172 C CA . ARG A 1 269 ? -18.311 -18.797 51.828 1.00 89.69 269 ARG A CA 1
ATOM 2173 C C . ARG A 1 269 ? -17.941 -19.941 50.869 1.00 89.69 269 ARG A C 1
ATOM 2175 O O . ARG A 1 269 ? -17.004 -19.797 50.086 1.00 89.69 269 ARG A O 1
ATOM 2182 N N . ARG A 1 270 ? -18.660 -21.076 50.881 1.00 91.44 270 ARG A N 1
ATOM 2183 C CA . ARG A 1 270 ? -18.446 -22.162 49.896 1.00 91.44 270 ARG A CA 1
ATOM 2184 C C . ARG A 1 270 ? -18.878 -21.745 48.490 1.00 91.44 270 ARG A C 1
ATOM 2186 O O . ARG A 1 270 ? -18.134 -22.002 47.546 1.00 91.44 270 ARG A O 1
ATOM 2193 N N . GLN A 1 271 ? -20.035 -21.095 48.359 1.00 86.94 271 GLN A N 1
ATOM 2194 C CA . GLN A 1 271 ? -20.551 -20.621 47.069 1.00 86.94 271 GLN A CA 1
ATOM 2195 C C . GLN A 1 271 ? -19.626 -19.564 46.446 1.00 86.94 271 GLN A C 1
ATOM 2197 O O . GLN A 1 271 ? -19.327 -19.641 45.255 1.00 86.94 271 GLN A O 1
ATOM 2202 N N . GLU A 1 272 ? -19.089 -18.635 47.242 1.00 85.00 272 GLU A N 1
ATOM 2203 C CA . GLU A 1 272 ? -18.091 -17.659 46.779 1.00 85.00 272 GLU A CA 1
ATOM 2204 C C . GLU A 1 272 ? -16.831 -18.340 46.222 1.00 85.00 272 GLU A C 1
ATOM 2206 O O . GLU A 1 272 ? -16.381 -18.005 45.124 1.00 85.00 272 GLU A O 1
ATOM 2211 N N . ILE A 1 273 ? -16.292 -19.343 46.928 1.00 86.50 273 ILE A N 1
ATOM 2212 C CA . ILE A 1 273 ? -15.129 -20.130 46.479 1.00 86.50 273 ILE A CA 1
ATOM 2213 C C . ILE A 1 273 ? -15.427 -20.875 45.164 1.00 86.50 273 ILE A C 1
ATOM 2215 O O . ILE A 1 273 ? -14.547 -21.006 44.309 1.00 86.50 273 ILE A O 1
ATOM 2219 N N . GLU A 1 274 ? -16.654 -21.362 44.977 1.00 83.56 274 GLU A N 1
ATOM 2220 C CA . GLU A 1 274 ? -17.072 -22.066 43.762 1.00 83.56 274 GLU A CA 1
ATOM 2221 C C . GLU A 1 274 ? -17.226 -21.118 42.560 1.00 83.56 274 GLU A C 1
ATOM 2223 O O . GLU A 1 274 ? -16.697 -21.402 41.482 1.00 83.56 274 GLU A O 1
ATOM 2228 N N . ILE A 1 275 ? -17.825 -19.938 42.758 1.00 83.19 275 ILE A N 1
ATOM 2229 C CA . ILE A 1 275 ? -17.897 -18.868 41.747 1.00 83.19 275 ILE A CA 1
ATOM 2230 C C . ILE A 1 275 ? -16.486 -18.407 41.348 1.00 83.19 275 ILE A C 1
ATOM 2232 O O . ILE A 1 275 ? -16.187 -18.244 40.161 1.00 83.19 275 ILE A O 1
ATOM 2236 N N . GLN A 1 276 ? -15.587 -18.246 42.322 1.00 78.88 276 GLN A N 1
ATOM 2237 C CA . GLN A 1 276 ? -14.211 -17.811 42.081 1.00 78.88 276 GLN A CA 1
ATOM 2238 C C . GLN A 1 276 ? -13.390 -18.869 41.316 1.00 78.88 276 GLN A C 1
ATOM 2240 O O . GLN A 1 276 ? -12.574 -18.512 40.464 1.00 78.88 276 GLN A O 1
ATOM 2245 N N . LYS A 1 277 ? -13.655 -20.166 41.542 1.00 80.06 277 LYS A N 1
ATOM 2246 C CA . LYS A 1 277 ? -13.114 -21.262 40.718 1.00 80.06 277 LYS A CA 1
ATOM 2247 C C . LYS A 1 277 ? -13.623 -21.214 39.279 1.00 80.06 277 LYS A C 1
ATOM 2249 O O . LYS A 1 277 ? -12.809 -21.319 38.365 1.00 80.06 277 LYS A O 1
ATOM 2254 N N . PHE A 1 278 ? -14.927 -21.029 39.063 1.00 63.91 278 PHE A N 1
ATOM 2255 C CA . PHE A 1 278 ? -15.488 -20.920 37.710 1.00 63.91 278 PHE A CA 1
ATOM 2256 C C . PHE A 1 278 ? -14.853 -19.764 36.920 1.00 63.91 278 PHE A C 1
ATOM 2258 O O . PHE A 1 278 ? -14.414 -19.965 35.788 1.00 63.91 278 PHE A O 1
ATOM 2265 N N . ALA A 1 279 ? -14.675 -18.599 37.551 1.00 65.50 279 ALA A N 1
ATOM 2266 C CA . ALA A 1 279 ? -14.012 -17.449 36.933 1.00 65.50 279 ALA A CA 1
ATOM 2267 C C . ALA A 1 279 ? -12.537 -17.708 36.537 1.00 65.50 279 ALA A C 1
ATOM 2269 O O . ALA A 1 279 ? -12.051 -17.123 35.569 1.00 65.50 279 ALA A O 1
ATOM 2270 N N . GLN A 1 280 ? -11.816 -18.593 37.241 1.00 57.66 280 GLN A N 1
ATOM 2271 C CA . GLN A 1 280 ? -10.458 -19.005 36.849 1.00 57.66 280 GLN A CA 1
ATOM 2272 C C . GLN A 1 280 ? -10.439 -20.014 35.689 1.00 57.66 280 GLN A C 1
ATOM 2274 O O . GLN A 1 280 ? -9.503 -19.997 34.886 1.00 57.66 280 GLN A O 1
ATOM 2279 N N . VAL A 1 281 ? -11.455 -20.873 35.567 1.00 57.88 281 VAL A N 1
ATOM 2280 C CA . VAL A 1 281 ? -11.549 -21.858 34.472 1.00 57.88 281 VAL A CA 1
ATOM 2281 C C . VAL A 1 281 ? -11.809 -21.167 33.129 1.00 57.88 281 VAL A C 1
ATOM 2283 O O . VAL A 1 281 ? -11.152 -21.502 32.141 1.00 57.88 281 VAL A O 1
ATOM 2286 N N . ASP A 1 282 ? -12.674 -20.148 33.101 1.00 53.69 282 ASP A N 1
ATOM 2287 C CA . ASP A 1 282 ? -12.910 -19.340 31.895 1.00 53.69 282 ASP A CA 1
ATOM 2288 C C . ASP A 1 282 ? -11.634 -18.620 31.419 1.00 53.69 282 ASP A C 1
ATOM 2290 O O . ASP A 1 282 ? -11.380 -18.532 30.216 1.00 53.69 282 ASP A O 1
ATOM 2294 N N . ALA A 1 283 ? -10.769 -18.180 32.342 1.00 50.66 283 ALA A N 1
ATOM 2295 C CA . ALA A 1 283 ? -9.470 -17.607 31.989 1.00 50.66 283 ALA A CA 1
ATOM 2296 C C . ALA A 1 283 ? -8.542 -18.646 31.322 1.00 50.66 283 ALA A C 1
ATOM 2298 O O . ALA A 1 283 ? -7.995 -18.385 30.247 1.00 50.66 283 ALA A O 1
ATOM 2299 N N . GLN A 1 284 ? -8.417 -19.854 31.888 1.00 47.66 284 GLN A N 1
ATOM 2300 C CA . GLN A 1 284 ? -7.538 -20.908 31.348 1.00 47.66 284 GLN A CA 1
ATOM 2301 C C . GLN A 1 284 ? -7.969 -21.437 29.967 1.00 47.66 284 GLN A C 1
ATOM 2303 O O . GLN A 1 284 ? -7.124 -21.877 29.175 1.00 47.66 284 GLN A O 1
ATOM 2308 N N . TYR A 1 285 ? -9.262 -21.362 29.636 1.00 48.22 285 TYR A N 1
ATOM 2309 C CA . TYR A 1 285 ? -9.753 -21.742 28.308 1.00 48.22 285 TYR A CA 1
ATOM 2310 C C . TYR A 1 285 ? -9.315 -20.751 27.212 1.00 48.22 285 TYR A C 1
ATOM 2312 O O . TYR A 1 285 ? -9.139 -21.150 26.058 1.00 48.22 285 TYR A O 1
ATOM 2320 N N . THR A 1 286 ? -9.075 -19.480 27.566 1.00 52.47 286 THR A N 1
ATOM 2321 C CA . THR A 1 286 ? -8.579 -18.464 26.617 1.00 52.47 286 THR A CA 1
ATOM 2322 C C . THR A 1 286 ? -7.086 -18.608 26.308 1.00 52.47 286 THR A C 1
ATOM 2324 O O . THR A 1 286 ? -6.707 -18.520 25.138 1.00 52.47 286 THR A O 1
ATOM 2327 N N . ASP A 1 287 ? -6.249 -18.942 27.297 1.00 43.50 287 ASP A N 1
ATOM 2328 C CA . ASP A 1 287 ? -4.812 -19.187 27.077 1.00 43.50 287 ASP A CA 1
ATOM 2329 C C . ASP A 1 287 ? -4.566 -20.432 26.211 1.00 43.50 287 ASP A C 1
ATOM 2331 O O . ASP A 1 287 ? -3.744 -20.411 25.288 1.00 43.50 287 ASP A O 1
ATOM 2335 N N . SER A 1 288 ? -5.332 -21.504 26.441 1.00 47.38 288 SER A N 1
ATOM 2336 C CA . SER A 1 288 ? -5.160 -22.797 25.761 1.00 47.38 288 SER A CA 1
ATOM 2337 C C . SER A 1 288 ? -5.343 -22.730 24.233 1.00 47.38 288 SER A C 1
ATOM 2339 O O . SER A 1 288 ? -4.744 -23.525 23.506 1.00 47.38 288 SER A O 1
ATOM 2341 N N . GLN A 1 289 ? -6.108 -21.762 23.707 1.00 47.31 289 GLN A N 1
ATOM 2342 C CA . GLN A 1 289 ? -6.240 -21.559 22.255 1.00 47.31 289 GLN A CA 1
ATOM 2343 C C . GLN A 1 289 ? -5.060 -20.812 21.612 1.00 47.31 289 GLN A C 1
ATOM 2345 O O . GLN A 1 289 ? -4.901 -20.884 20.390 1.00 47.31 289 GLN A O 1
ATOM 2350 N N . THR A 1 290 ? -4.210 -20.129 22.385 1.00 45.81 290 THR A N 1
ATOM 2351 C CA . THR A 1 290 ? -3.063 -19.385 21.830 1.00 45.81 290 THR A CA 1
ATOM 2352 C C . THR A 1 290 ? -1.838 -20.270 21.585 1.00 45.81 290 THR A C 1
ATOM 2354 O O . THR A 1 290 ? -1.080 -20.017 20.647 1.00 45.81 290 THR A O 1
ATOM 2357 N N . LEU A 1 291 ? -1.672 -21.354 22.354 1.00 41.88 291 LEU A N 1
ATOM 2358 C CA . LEU A 1 291 ? -0.482 -22.213 22.293 1.00 41.88 291 LEU A CA 1
ATOM 2359 C C . LEU A 1 291 ? -0.560 -23.338 21.239 1.00 41.88 291 LEU A C 1
ATOM 2361 O O . LEU A 1 291 ? 0.463 -23.880 20.827 1.00 41.88 291 LEU A O 1
ATOM 2365 N N . SER A 1 292 ? -1.757 -23.672 20.745 1.00 40.06 292 SER A N 1
ATOM 2366 C CA . SER A 1 292 ? -1.977 -24.846 19.879 1.00 40.06 292 SER A CA 1
ATOM 2367 C C . SER A 1 292 ? -1.609 -24.659 18.390 1.00 40.06 292 SER A C 1
ATOM 2369 O O . SER A 1 292 ? -1.892 -25.541 17.581 1.00 40.06 292 SER A O 1
ATOM 2371 N N . LYS A 1 293 ? -0.991 -23.536 17.993 1.00 47.28 293 LYS A N 1
ATOM 2372 C CA . LYS A 1 293 ? -0.565 -23.257 16.598 1.00 47.28 293 LYS A CA 1
ATOM 2373 C C . LYS A 1 293 ? 0.957 -23.159 16.396 1.00 47.28 293 LYS A C 1
ATOM 2375 O O . LYS A 1 293 ? 1.401 -22.625 15.383 1.00 47.28 293 LYS A O 1
ATOM 2380 N N . GLY A 1 294 ? 1.749 -23.659 17.348 1.00 41.94 294 GLY A N 1
ATOM 2381 C CA . GLY A 1 294 ? 3.190 -23.387 17.423 1.00 41.94 294 GLY A CA 1
ATOM 2382 C C . GLY A 1 294 ? 4.153 -24.580 17.411 1.00 41.94 294 GLY A C 1
ATOM 2383 O O . GLY A 1 294 ? 5.306 -24.364 17.783 1.00 41.94 294 GLY A O 1
ATOM 2384 N N . HIS A 1 295 ? 3.753 -25.813 17.050 1.00 38.81 295 HIS A N 1
ATOM 2385 C CA . HIS A 1 295 ? 4.711 -26.937 17.084 1.00 38.81 295 HIS A CA 1
ATOM 2386 C C . HIS A 1 295 ? 4.435 -28.161 16.181 1.00 38.81 295 HIS A C 1
ATOM 2388 O O . HIS A 1 295 ? 4.295 -29.277 16.667 1.00 38.81 295 HIS A O 1
ATOM 2394 N N . GLU A 1 296 ? 4.458 -27.990 14.856 1.00 43.12 296 GLU A N 1
ATOM 2395 C CA . GLU A 1 296 ? 4.624 -29.120 13.920 1.00 43.12 296 GLU A CA 1
ATOM 2396 C C . GLU A 1 296 ? 5.576 -28.766 12.767 1.00 43.12 296 GLU A C 1
ATOM 2398 O O . GLU A 1 296 ? 5.119 -28.548 11.649 1.00 43.12 296 GLU A O 1
ATOM 2403 N N . HIS A 1 297 ? 6.896 -28.693 13.020 1.00 44.78 297 HIS A N 1
ATOM 2404 C CA . HIS A 1 297 ? 7.905 -28.937 11.969 1.00 44.78 297 HIS A CA 1
ATOM 2405 C C . HIS A 1 297 ? 9.365 -29.110 12.456 1.00 44.78 297 HIS A C 1
ATOM 2407 O O . HIS A 1 297 ? 10.260 -28.465 11.923 1.00 44.78 297 HIS A O 1
ATOM 2413 N N . GLU A 1 298 ? 9.666 -30.015 13.400 1.00 46.81 298 GLU A N 1
ATOM 2414 C CA . GLU A 1 298 ? 11.063 -30.473 13.594 1.00 46.81 298 GLU A CA 1
ATOM 2415 C C . GLU A 1 298 ? 11.177 -31.803 14.371 1.00 46.81 298 GLU A C 1
ATOM 2417 O O . GLU A 1 298 ? 11.182 -31.804 15.597 1.00 46.81 298 GLU A O 1
ATOM 2422 N N . ASN A 1 299 ? 11.265 -32.945 13.661 1.00 38.69 299 ASN A N 1
ATOM 2423 C CA . ASN A 1 299 ? 12.093 -34.122 14.022 1.00 38.69 299 ASN A CA 1
ATOM 2424 C C . ASN A 1 299 ? 11.885 -35.320 13.069 1.00 38.69 299 ASN A C 1
ATOM 2426 O O . ASN A 1 299 ? 11.087 -36.210 13.340 1.00 38.69 299 ASN A O 1
ATOM 2430 N N . LEU A 1 300 ? 12.652 -35.394 11.973 1.00 45.03 300 LEU A N 1
ATOM 2431 C CA . LEU A 1 300 ? 12.819 -36.633 11.187 1.00 45.03 300 LEU A CA 1
ATOM 2432 C C . LEU A 1 300 ? 14.213 -36.708 10.528 1.00 45.03 300 LEU A C 1
ATOM 2434 O O . LEU A 1 300 ? 14.337 -36.780 9.305 1.00 45.03 300 LEU A O 1
ATOM 2438 N N . ARG A 1 301 ? 15.286 -36.702 11.338 1.00 43.31 301 ARG A N 1
ATOM 2439 C CA . ARG A 1 301 ? 16.604 -37.245 10.934 1.00 43.31 301 ARG A CA 1
ATOM 2440 C C . ARG A 1 301 ? 17.554 -37.499 12.116 1.00 43.31 301 ARG A C 1
ATOM 2442 O O . ARG A 1 301 ? 18.479 -36.722 12.309 1.00 43.31 301 ARG A O 1
ATOM 2449 N N . ASN A 1 302 ? 17.401 -38.626 12.820 1.00 44.59 302 ASN A N 1
ATOM 2450 C CA . ASN A 1 302 ? 18.560 -39.452 13.204 1.00 44.59 302 ASN A CA 1
ATOM 2451 C C . ASN A 1 302 ? 18.130 -40.840 13.719 1.00 44.59 302 ASN A C 1
ATOM 2453 O O . ASN A 1 302 ? 17.695 -40.955 14.860 1.00 44.59 302 ASN A O 1
ATOM 2457 N N . VAL A 1 303 ? 18.260 -41.895 12.905 1.00 41.75 303 VAL A N 1
ATOM 2458 C CA . VAL A 1 303 ? 18.105 -43.289 13.363 1.00 41.75 303 VAL A CA 1
ATOM 2459 C C . VAL A 1 303 ? 19.095 -44.193 12.617 1.00 41.75 303 VAL A C 1
ATOM 2461 O O . VAL A 1 303 ? 18.976 -44.386 11.413 1.00 41.75 303 VAL A O 1
ATOM 2464 N N . ASN A 1 304 ? 20.009 -44.772 13.400 1.00 39.03 304 ASN A N 1
ATOM 2465 C CA . ASN A 1 304 ? 20.816 -45.979 13.172 1.00 39.03 304 ASN A CA 1
ATOM 2466 C C . ASN A 1 304 ? 21.910 -45.997 12.087 1.00 39.03 304 ASN A C 1
ATOM 2468 O O . ASN A 1 304 ? 21.653 -46.029 10.888 1.00 39.03 304 ASN A O 1
ATOM 2472 N N . GLY A 1 305 ? 23.140 -46.218 12.559 1.00 42.06 305 GLY A N 1
ATOM 2473 C CA . GLY A 1 305 ? 24.048 -47.187 11.948 1.00 42.06 305 GLY A CA 1
ATOM 2474 C C . GLY A 1 305 ? 24.287 -48.345 12.924 1.00 42.06 305 GLY A C 1
ATOM 2475 O O . GLY A 1 305 ? 24.479 -48.090 14.112 1.00 42.06 305 GLY A O 1
ATOM 2476 N N . ALA A 1 306 ? 24.250 -49.587 12.435 1.00 43.19 306 ALA A N 1
ATOM 2477 C CA . ALA A 1 306 ? 24.816 -50.797 13.047 1.00 43.19 306 ALA A CA 1
ATOM 2478 C C . ALA A 1 306 ? 24.671 -51.976 12.061 1.00 43.19 306 ALA A C 1
ATOM 2480 O O . ALA A 1 306 ? 23.605 -52.101 11.459 1.00 43.19 306 ALA A O 1
ATOM 2481 N N . ALA A 1 307 ? 25.700 -52.834 11.997 1.00 40.59 307 ALA A N 1
ATOM 2482 C CA . ALA A 1 307 ? 25.918 -53.931 11.032 1.00 40.59 307 ALA A CA 1
ATOM 2483 C C . ALA A 1 307 ? 26.284 -53.477 9.603 1.00 40.59 307 ALA A C 1
ATOM 2485 O O . ALA A 1 307 ? 25.379 -53.116 8.823 1.00 40.59 307 ALA A O 1
#

Secondary structure (DSSP, 8-state):
---------HHHHHHHHHT-----------------------S----------------------------------------------------HHHHHHHHHHHHHHHHHHHHHHHHHHHHHHHHHHHHHHHHHHHHHHHHHHHHHHHHHHHHHHHHHHHHHHHHHHHHHHHHHHHHHHHHHHHHHHHHHHHHHHHHHHHHHHHHHHHHHHHHHHHHHHHHHHHHHHHHHHHHHHHHHHTT--S-HHHHHHHHHHHHHHHHHHHHHHHHHHHHHHHHHHHHHHHHHHHHTTS--S----------

Organism: Pantherophis guttatus (NCBI:txid94885)

Radius of gyration: 62.32 Å; chains: 1; bounding box: 115×93×188 Å

InterPro domains:
  IPR007033 RAB6-interacting golgin [PF04949] (97-243)
  IPR007033 RAB6-interacting golgin [PTHR21470] (46-270)